Protein AF-A0A1V2ATX3-F1 (afdb_monomer)

Solvent-accessible surface area (backbone atoms only — not comparable to full-atom values): 11723 Å² total; per-residue (Å²): 110,76,64,53,72,55,50,46,32,54,46,21,18,61,50,49,57,78,92,53,66,92,56,56,54,71,40,80,81,19,49,38,62,10,44,17,52,45,44,55,67,71,30,68,62,45,42,43,60,69,45,51,50,42,48,52,42,36,51,45,30,30,78,76,66,70,40,64,100,48,67,40,28,60,49,29,92,80,60,43,76,62,40,80,83,32,70,67,23,51,53,44,35,52,53,48,53,53,50,53,50,62,66,46,51,59,60,53,52,50,50,16,52,54,51,23,46,49,36,25,78,76,71,69,43,69,69,42,71,69,47,22,50,51,50,41,53,52,52,50,50,53,50,48,54,43,65,76,68,68,39,73,68,55,55,50,52,54,50,54,48,52,53,52,50,50,51,52,48,51,50,46,48,42,72,77,45,67,31,69,58,52,54,51,48,50,54,54,9,48,53,49,30,64,74,41,41,64,62,66,75,65,64,74,90,50,67,67,60,36,60,74,71,78,99

Structure (mmCIF, N/CA/C/O backbone):
data_AF-A0A1V2ATX3-F1
#
_entry.id   AF-A0A1V2ATX3-F1
#
loop_
_atom_site.group_PDB
_atom_site.id
_atom_site.type_symbol
_atom_site.label_atom_id
_atom_site.label_alt_id
_atom_site.label_comp_id
_atom_site.label_asym_id
_atom_site.label_entity_id
_atom_site.label_seq_id
_atom_site.pdbx_PDB_ins_code
_atom_site.Cartn_x
_atom_site.Cartn_y
_atom_site.Cartn_z
_atom_site.occupancy
_atom_site.B_iso_or_equiv
_atom_site.auth_seq_id
_atom_site.auth_comp_id
_atom_site.auth_asym_id
_atom_site.auth_atom_id
_atom_site.pdbx_PDB_model_num
ATOM 1 N N . GLY A 1 1 ? -3.256 0.820 -4.886 1.00 51.19 1 GLY A N 1
ATOM 2 C CA . GLY A 1 1 ? -3.142 -0.612 -5.208 1.00 51.19 1 GLY A CA 1
ATOM 3 C C . GLY A 1 1 ? -2.561 -0.794 -6.592 1.00 51.19 1 GLY A C 1
ATOM 4 O O . GLY A 1 1 ? -1.357 -0.931 -6.705 1.00 51.19 1 GLY A O 1
ATOM 5 N N . VAL A 1 2 ? -3.393 -0.721 -7.636 1.00 65.94 2 VAL A N 1
ATOM 6 C CA . VAL A 1 2 ? -2.965 -0.994 -9.025 1.00 65.94 2 VAL A CA 1
ATOM 7 C C . VAL A 1 2 ? -1.910 -0.004 -9.538 1.00 65.94 2 VAL A C 1
ATOM 9 O O . VAL A 1 2 ? -1.001 -0.421 -10.241 1.00 65.94 2 VAL A O 1
ATOM 12 N N . PHE A 1 3 ? -1.984 1.276 -9.146 1.00 77.06 3 PHE A N 1
ATOM 13 C CA . PHE A 1 3 ? -0.983 2.285 -9.519 1.00 77.06 3 PHE A CA 1
ATOM 14 C C . PHE A 1 3 ? 0.442 1.874 -9.111 1.00 77.06 3 PHE A C 1
ATOM 16 O O . PHE A 1 3 ? 1.292 1.655 -9.967 1.00 77.06 3 PHE A O 1
ATOM 23 N N . TRP A 1 4 ? 0.681 1.687 -7.808 1.00 87.62 4 TRP A N 1
ATOM 24 C CA . TRP A 1 4 ? 2.007 1.341 -7.283 1.00 87.62 4 TRP A CA 1
ATOM 25 C C . TRP A 1 4 ? 2.473 -0.060 -7.676 1.00 87.62 4 TRP A C 1
ATOM 27 O O . TRP A 1 4 ? 3.667 -0.256 -7.859 1.00 87.62 4 TRP A O 1
ATOM 37 N N . ALA A 1 5 ? 1.550 -0.999 -7.914 1.00 86.56 5 ALA A N 1
ATOM 38 C CA . ALA A 1 5 ? 1.896 -2.342 -8.380 1.00 86.56 5 ALA A CA 1
ATOM 39 C C . ALA A 1 5 ? 2.688 -2.341 -9.702 1.00 86.56 5 ALA A C 1
ATOM 41 O O . ALA A 1 5 ? 3.509 -3.228 -9.912 1.00 86.56 5 ALA A O 1
ATOM 42 N N . ALA A 1 6 ? 2.457 -1.355 -10.577 1.00 87.56 6 ALA A N 1
ATOM 43 C CA . ALA A 1 6 ? 3.249 -1.157 -11.790 1.00 87.56 6 ALA A CA 1
ATOM 44 C C . ALA A 1 6 ? 4.300 -0.049 -11.625 1.00 87.56 6 ALA A C 1
ATOM 46 O O . ALA A 1 6 ? 5.439 -0.213 -12.054 1.00 87.56 6 ALA A O 1
ATOM 47 N N . ALA A 1 7 ? 3.929 1.076 -11.005 1.00 91.38 7 ALA A N 1
ATOM 48 C CA . ALA A 1 7 ? 4.779 2.260 -10.941 1.00 91.38 7 ALA A CA 1
ATOM 49 C C . ALA A 1 7 ? 6.034 2.050 -10.088 1.00 91.38 7 ALA A C 1
ATOM 51 O O . ALA A 1 7 ? 7.106 2.500 -10.476 1.00 91.38 7 ALA A O 1
ATOM 52 N N . GLU A 1 8 ? 5.925 1.364 -8.950 1.00 95.88 8 GLU A N 1
ATOM 53 C CA . GLU A 1 8 ? 7.044 1.232 -8.020 1.00 95.88 8 GLU A CA 1
ATOM 54 C C . GLU A 1 8 ? 8.170 0.324 -8.545 1.00 95.88 8 GLU A C 1
ATOM 56 O O . GLU A 1 8 ? 9.308 0.792 -8.583 1.00 95.88 8 GLU A O 1
ATOM 61 N N . PRO A 1 9 ? 7.914 -0.905 -9.044 1.00 96.06 9 PRO A N 1
ATOM 62 C CA . PRO A 1 9 ? 8.974 -1.702 -9.660 1.00 96.06 9 PRO A CA 1
ATOM 63 C C . PRO A 1 9 ? 9.618 -0.997 -10.856 1.00 96.06 9 PRO A C 1
ATOM 65 O O . PRO A 1 9 ? 10.825 -1.088 -11.049 1.00 96.06 9 PRO A O 1
ATOM 68 N N . MET A 1 10 ? 8.830 -0.269 -11.654 1.00 96.19 10 MET A N 1
ATOM 69 C CA . MET A 1 10 ? 9.356 0.510 -12.778 1.00 96.19 10 MET A CA 1
ATOM 70 C C . MET A 1 10 ? 10.237 1.668 -12.306 1.00 96.19 10 MET A C 1
ATOM 72 O O . MET A 1 10 ? 11.267 1.941 -12.920 1.00 96.19 10 MET A O 1
ATOM 76 N N . TYR A 1 11 ? 9.867 2.326 -11.207 1.00 96.62 11 TYR A N 1
ATOM 77 C CA . TYR A 1 11 ? 10.693 3.361 -10.601 1.00 96.62 11 TYR A CA 1
ATOM 78 C C . TYR A 1 11 ? 12.003 2.767 -10.086 1.00 96.62 11 TYR A C 1
ATOM 80 O O . TYR A 1 11 ? 13.068 3.237 -10.467 1.00 96.62 11 TYR A O 1
ATOM 88 N N . HIS A 1 12 ? 11.949 1.676 -9.321 1.00 97.38 12 HIS A N 1
ATOM 89 C CA . HIS A 1 12 ? 13.148 1.005 -8.806 1.00 97.38 12 HIS A CA 1
ATOM 90 C C . HIS A 1 12 ? 14.017 0.384 -9.909 1.00 97.38 12 HIS A C 1
ATOM 92 O O . HIS A 1 12 ? 15.217 0.218 -9.721 1.00 97.38 12 HIS A O 1
ATOM 98 N N . LEU A 1 13 ? 13.450 0.080 -11.079 1.00 97.31 13 LEU A N 1
ATOM 99 C CA . LEU A 1 13 ? 14.220 -0.316 -12.260 1.00 97.31 13 LEU A CA 1
ATOM 100 C C . LEU A 1 13 ? 15.016 0.869 -12.828 1.00 97.31 13 LEU A C 1
ATOM 102 O O . LEU A 1 13 ? 16.165 0.706 -13.232 1.00 97.31 13 LEU A O 1
ATOM 106 N N . MET A 1 14 ? 14.411 2.059 -12.867 1.00 97.06 14 MET A N 1
ATOM 107 C CA . MET A 1 14 ? 15.012 3.283 -13.418 1.00 97.06 14 MET A CA 1
ATOM 108 C C . MET A 1 14 ? 15.886 4.044 -12.416 1.00 97.06 14 MET A C 1
ATOM 110 O O . MET A 1 14 ? 16.742 4.833 -12.811 1.00 97.06 14 MET A O 1
ATOM 114 N N . THR A 1 15 ? 15.690 3.810 -11.125 1.00 95.38 15 THR A N 1
ATOM 115 C CA . THR A 1 15 ? 16.498 4.344 -10.032 1.00 95.38 15 THR A CA 1
ATOM 116 C C . THR A 1 15 ? 16.670 3.235 -9.003 1.00 95.38 15 THR A C 1
ATOM 118 O O . THR A 1 15 ? 15.810 3.029 -8.145 1.00 95.38 15 THR A O 1
ATOM 121 N N . VAL A 1 16 ? 17.763 2.486 -9.131 1.00 96.56 16 VAL A N 1
ATOM 122 C CA . VAL A 1 16 ? 18.008 1.298 -8.307 1.00 96.56 16 VAL A CA 1
ATOM 123 C C . VAL A 1 16 ? 18.000 1.667 -6.816 1.00 96.56 16 VAL A C 1
ATOM 125 O O . VAL A 1 16 ? 18.610 2.678 -6.451 1.00 96.56 16 VAL A O 1
ATOM 128 N N . PRO A 1 17 ? 17.331 0.878 -5.948 1.00 96.44 17 PRO A N 1
ATOM 129 C CA . PRO A 1 17 ? 17.357 1.085 -4.506 1.00 96.44 17 PRO A CA 1
ATOM 130 C C . PRO A 1 17 ? 18.799 1.217 -3.983 1.00 96.44 17 PRO A C 1
ATOM 132 O O . PRO A 1 17 ? 19.624 0.356 -4.293 1.00 96.44 17 PRO A O 1
ATOM 135 N N . PRO A 1 18 ? 19.117 2.234 -3.160 1.00 95.62 18 PRO A N 1
ATOM 136 C CA . PRO A 1 18 ? 20.487 2.535 -2.731 1.00 95.62 18 PRO A CA 1
ATOM 137 C C . PRO A 1 18 ? 21.228 1.417 -1.984 1.00 95.62 18 PRO A C 1
ATOM 139 O O . PRO A 1 18 ? 22.446 1.464 -1.867 1.00 95.62 18 PRO A O 1
ATOM 142 N N . ILE A 1 19 ? 20.516 0.419 -1.454 1.00 94.88 19 ILE A N 1
ATOM 143 C CA . ILE A 1 19 ? 21.127 -0.775 -0.848 1.00 94.88 19 ILE A CA 1
ATOM 144 C C . ILE A 1 19 ? 21.800 -1.693 -1.884 1.00 94.88 19 ILE A C 1
ATOM 146 O O . ILE A 1 19 ? 22.666 -2.489 -1.534 1.00 94.88 19 ILE A O 1
ATOM 150 N N . HIS A 1 20 ? 21.422 -1.576 -3.155 1.00 94.81 20 HIS A N 1
ATOM 151 C CA . HIS A 1 20 ? 21.996 -2.319 -4.274 1.00 94.81 20 HIS A CA 1
ATOM 152 C C . HIS A 1 20 ? 22.793 -1.374 -5.180 1.00 94.81 20 HIS A C 1
ATOM 154 O O . HIS A 1 20 ? 22.605 -1.337 -6.400 1.00 94.81 20 HIS A O 1
ATOM 160 N N . ASP A 1 21 ? 23.658 -0.571 -4.558 1.00 86.69 21 ASP A N 1
ATOM 161 C CA . ASP A 1 21 ? 24.562 0.319 -5.270 1.00 86.69 21 ASP A CA 1
ATOM 162 C C . ASP A 1 21 ? 25.487 -0.459 -6.227 1.00 86.69 21 ASP A C 1
ATOM 164 O O . ASP A 1 21 ? 25.775 -1.645 -6.071 1.00 86.69 21 ASP A O 1
ATO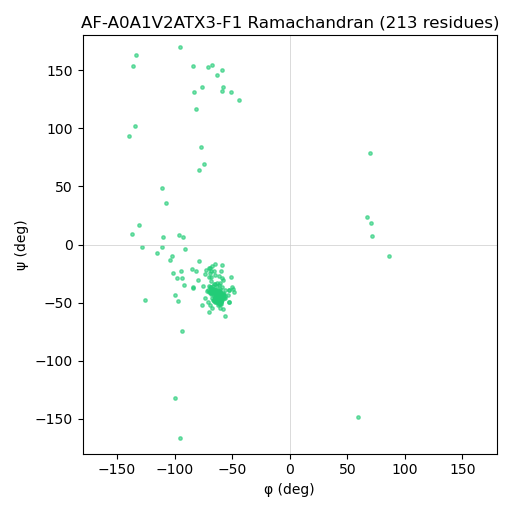M 168 N N . GLY A 1 22 ? 25.886 0.192 -7.320 1.00 89.00 22 GLY A N 1
ATOM 169 C CA . GLY A 1 22 ? 26.703 -0.432 -8.368 1.00 89.00 22 GLY A CA 1
ATOM 170 C C . GLY A 1 22 ? 25.927 -1.195 -9.450 1.00 89.00 22 GLY A C 1
ATOM 171 O O . GLY A 1 22 ? 26.514 -1.514 -10.485 1.00 89.00 22 GLY A O 1
ATOM 172 N N . ILE A 1 23 ? 24.618 -1.421 -9.292 1.00 95.62 23 ILE A N 1
ATOM 173 C CA . ILE A 1 23 ? 23.762 -1.894 -10.390 1.00 95.62 23 ILE A CA 1
ATOM 174 C C . ILE A 1 23 ? 23.323 -0.700 -11.245 1.00 95.62 23 ILE A C 1
ATOM 176 O O . ILE A 1 23 ? 22.868 0.326 -10.741 1.00 95.62 23 ILE A O 1
ATOM 180 N N . SER A 1 24 ? 23.464 -0.829 -12.565 1.00 95.50 24 SER A N 1
ATOM 181 C CA . SER A 1 24 ? 23.069 0.220 -13.509 1.00 95.50 24 SER A CA 1
ATOM 182 C C . SER A 1 24 ? 21.550 0.267 -13.690 1.00 95.50 24 SER A C 1
ATOM 184 O O . SER A 1 24 ? 20.900 -0.758 -13.870 1.00 95.50 24 SER A O 1
ATOM 186 N N . ALA A 1 25 ? 20.980 1.470 -13.680 1.00 96.31 25 ALA A N 1
ATOM 187 C CA . ALA A 1 25 ? 19.555 1.674 -13.914 1.00 96.31 25 ALA A CA 1
ATOM 188 C C . ALA A 1 25 ? 19.119 1.244 -15.326 1.00 96.31 25 ALA A C 1
ATOM 190 O O . ALA A 1 25 ? 19.854 1.412 -16.300 1.00 96.31 25 ALA A O 1
ATOM 191 N N . GLY A 1 26 ? 17.896 0.726 -15.437 1.00 95.25 26 GLY A N 1
ATOM 192 C CA . GLY A 1 26 ? 17.276 0.327 -16.703 1.00 95.25 26 GLY A CA 1
ATOM 193 C C . GLY A 1 26 ? 17.876 -0.930 -17.340 1.00 95.25 26 GLY A C 1
ATOM 194 O O . GLY A 1 26 ? 17.515 -1.262 -18.471 1.00 95.25 26 GLY A O 1
ATOM 195 N N . THR A 1 27 ? 18.785 -1.629 -16.654 1.00 96.56 27 THR A N 1
ATOM 196 C CA . THR A 1 27 ? 19.399 -2.861 -17.162 1.00 96.56 27 THR A CA 1
ATOM 197 C C . THR A 1 27 ? 18.677 -4.110 -16.658 1.00 96.56 27 THR A C 1
ATOM 199 O O . THR A 1 27 ? 17.806 -4.055 -15.789 1.00 96.56 27 THR A O 1
ATOM 202 N N . LYS A 1 28 ? 19.029 -5.275 -17.216 1.00 94.62 28 LYS A N 1
ATOM 203 C CA . LYS A 1 28 ? 18.430 -6.557 -16.809 1.00 94.62 28 LYS A CA 1
ATOM 204 C C . LYS A 1 28 ? 18.768 -6.907 -15.361 1.00 94.62 28 LYS A C 1
ATOM 206 O O . LYS A 1 28 ? 17.937 -7.472 -14.660 1.00 94.62 28 LYS A O 1
ATOM 211 N N . GLU A 1 29 ? 19.960 -6.533 -14.912 1.00 95.94 29 GLU A N 1
ATOM 212 C CA . GLU A 1 29 ? 20.451 -6.760 -13.553 1.00 95.94 29 GLU A CA 1
ATOM 213 C C . GLU A 1 29 ? 19.629 -5.985 -12.510 1.00 95.94 29 GLU A C 1
ATOM 215 O O . GLU A 1 29 ? 19.516 -6.431 -11.372 1.00 95.94 29 GLU A O 1
ATOM 220 N N . ALA A 1 30 ? 18.998 -4.870 -12.899 1.00 97.50 30 ALA A N 1
ATOM 221 C CA . ALA A 1 30 ? 18.148 -4.066 -12.022 1.00 97.50 30 ALA A CA 1
ATOM 222 C C . ALA A 1 30 ? 16.734 -4.645 -11.813 1.00 97.50 30 ALA A C 1
ATOM 224 O O . ALA A 1 30 ? 16.045 -4.235 -10.881 1.00 97.50 30 ALA A O 1
ATOM 225 N N . VAL A 1 31 ? 16.290 -5.616 -12.623 1.00 97.50 31 VAL A N 1
ATOM 226 C CA . VAL A 1 31 ? 14.929 -6.185 -12.528 1.00 97.50 31 VAL A CA 1
ATOM 227 C C . VAL A 1 31 ? 14.692 -6.863 -11.177 1.00 97.50 31 VAL A C 1
ATOM 229 O O . VAL A 1 31 ? 13.688 -6.594 -10.516 1.00 97.50 31 VAL A O 1
ATOM 232 N N . MET A 1 32 ? 15.627 -7.719 -10.756 1.00 96.75 32 MET A N 1
ATOM 233 C CA . MET A 1 32 ? 15.521 -8.463 -9.499 1.00 96.75 32 MET A CA 1
ATOM 234 C C . MET A 1 32 ? 15.447 -7.564 -8.255 1.00 96.75 32 MET A C 1
ATOM 236 O O . MET A 1 32 ? 14.475 -7.690 -7.505 1.00 96.75 32 MET A O 1
ATOM 240 N N . PRO A 1 33 ? 16.400 -6.641 -8.019 1.00 97.12 33 PRO A N 1
ATOM 241 C CA . PRO A 1 33 ? 16.340 -5.749 -6.863 1.00 97.12 33 PRO A CA 1
ATOM 242 C C . PRO A 1 33 ? 15.123 -4.814 -6.906 1.00 97.12 33 PRO A C 1
ATOM 244 O O . PRO A 1 33 ? 14.538 -4.533 -5.861 1.00 97.12 33 PRO A O 1
ATOM 247 N N . ALA A 1 34 ? 14.678 -4.383 -8.091 1.00 97.94 34 ALA A N 1
ATOM 248 C CA . ALA A 1 34 ? 13.505 -3.521 -8.223 1.00 97.94 34 ALA A CA 1
ATOM 249 C C . ALA A 1 34 ? 12.200 -4.204 -7.779 1.00 97.94 34 ALA A 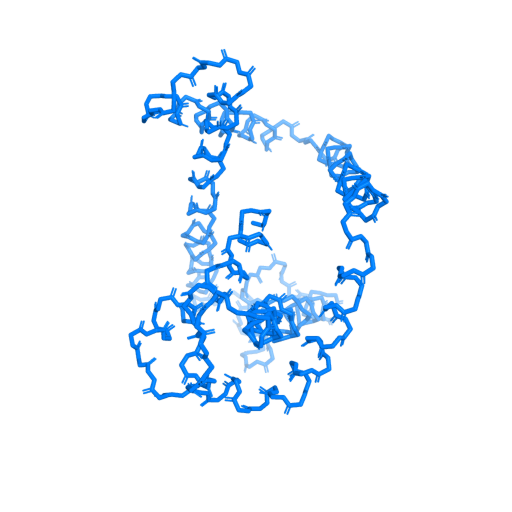C 1
ATOM 251 O O . ALA A 1 34 ? 11.405 -3.644 -7.011 1.00 97.94 34 ALA A O 1
ATOM 252 N N . LEU A 1 35 ? 11.989 -5.443 -8.230 1.00 97.88 35 LEU A N 1
ATOM 253 C CA . LEU A 1 35 ? 10.845 -6.253 -7.817 1.00 97.88 35 LEU A CA 1
ATOM 254 C C . LEU A 1 35 ? 10.948 -6.651 -6.342 1.00 97.88 35 LEU A C 1
ATOM 256 O O . LEU A 1 35 ? 9.962 -6.535 -5.615 1.00 97.88 35 LEU A O 1
ATOM 260 N N . ALA A 1 36 ? 12.135 -7.046 -5.879 1.00 97.50 36 ALA A N 1
ATOM 261 C CA . ALA A 1 36 ? 12.360 -7.403 -4.483 1.00 97.50 36 ALA A CA 1
ATOM 262 C C . ALA A 1 36 ? 12.068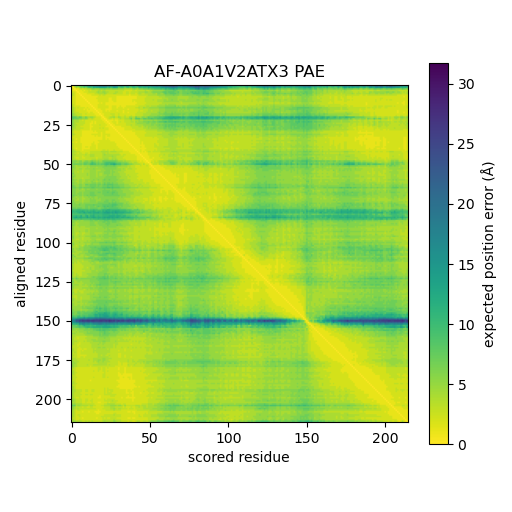 -6.240 -3.525 1.00 97.50 36 ALA A C 1
ATOM 264 O O . ALA A 1 36 ? 11.449 -6.455 -2.482 1.00 97.50 36 ALA A O 1
ATOM 265 N N . GLN A 1 37 ? 12.436 -5.005 -3.886 1.00 97.38 37 GLN A N 1
ATOM 266 C CA . GLN A 1 37 ? 12.108 -3.821 -3.086 1.00 97.38 37 GLN A CA 1
ATOM 267 C C . GLN A 1 37 ? 10.597 -3.618 -2.966 1.00 97.38 37 GLN A C 1
ATOM 269 O O . GLN A 1 37 ? 10.083 -3.369 -1.876 1.00 97.38 37 GLN A O 1
ATOM 274 N N . SER A 1 38 ? 9.872 -3.831 -4.062 1.00 97.00 38 SER A N 1
ATOM 275 C CA . SER A 1 38 ? 8.409 -3.770 -4.056 1.00 97.00 38 SER A CA 1
ATOM 276 C C . SER A 1 38 ? 7.806 -4.889 -3.191 1.00 97.00 38 SER A C 1
ATOM 278 O O . SER A 1 38 ? 6.845 -4.670 -2.454 1.00 97.00 38 SER A O 1
ATOM 280 N N . TYR A 1 39 ? 8.382 -6.097 -3.208 1.00 96.69 39 TYR A N 1
ATOM 281 C CA . TYR A 1 39 ? 7.952 -7.191 -2.326 1.00 96.69 39 TYR A CA 1
ATOM 282 C C . TYR A 1 39 ? 8.231 -6.892 -0.855 1.00 96.69 39 TYR A C 1
ATOM 284 O O . TYR A 1 39 ? 7.439 -7.272 0.004 1.00 96.69 39 TYR A O 1
ATOM 292 N N . MET A 1 40 ? 9.315 -6.181 -0.551 1.00 95.81 40 MET A N 1
ATOM 293 C CA . MET A 1 40 ? 9.605 -5.729 0.804 1.00 95.81 40 MET A CA 1
ATOM 294 C C . MET A 1 40 ? 8.524 -4.761 1.302 1.00 95.81 40 MET A C 1
ATOM 296 O O . MET A 1 40 ? 7.962 -4.996 2.377 1.00 95.81 40 MET A O 1
ATOM 300 N N . HIS A 1 41 ? 8.170 -3.745 0.510 1.00 95.38 41 HIS A N 1
ATOM 301 C CA . HIS A 1 41 ? 7.187 -2.734 0.912 1.00 95.38 41 HIS A CA 1
ATOM 302 C C . HIS A 1 41 ? 5.748 -3.268 0.991 1.00 95.38 41 HIS A C 1
ATOM 304 O O . HIS A 1 41 ? 4.996 -2.868 1.879 1.00 95.38 41 HIS A O 1
ATOM 310 N N . TRP A 1 42 ? 5.357 -4.191 0.105 1.00 94.19 42 TRP A N 1
ATOM 311 C CA . TRP A 1 42 ? 3.964 -4.660 -0.007 1.00 94.19 42 TRP A CA 1
ATOM 312 C C . TRP A 1 42 ? 3.736 -6.109 0.450 1.00 94.19 42 TRP A C 1
ATOM 314 O O . TRP A 1 42 ? 2.603 -6.599 0.423 1.00 94.19 42 TRP A O 1
ATOM 324 N N . GLY A 1 43 ? 4.797 -6.810 0.847 1.00 93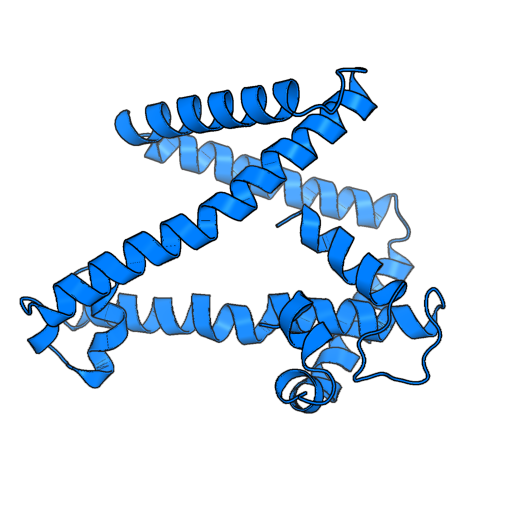.19 43 GLY A N 1
ATOM 325 C CA . GLY A 1 43 ? 4.777 -8.224 1.206 1.00 93.19 43 GLY A CA 1
ATOM 326 C C . GLY A 1 43 ? 4.738 -8.468 2.711 1.00 93.19 43 GLY A C 1
ATOM 327 O O . GLY A 1 43 ? 3.912 -7.918 3.442 1.00 93.19 43 GLY A O 1
ATOM 328 N N . PHE A 1 44 ? 5.606 -9.364 3.182 1.00 94.00 44 PHE A N 1
ATOM 329 C CA . PHE A 1 44 ? 5.454 -10.019 4.481 1.00 94.00 44 PHE A CA 1
ATOM 330 C C . PHE A 1 44 ? 5.348 -9.050 5.668 1.00 94.00 44 PHE A C 1
ATOM 332 O O . PHE A 1 44 ? 4.470 -9.224 6.513 1.00 94.00 44 PHE A O 1
ATOM 339 N N . LEU A 1 45 ? 6.205 -8.026 5.742 1.00 92.62 45 LEU A N 1
ATOM 340 C CA . LEU A 1 45 ? 6.232 -7.099 6.881 1.00 92.62 45 LEU A CA 1
ATOM 341 C C . LEU A 1 45 ? 4.970 -6.234 6.955 1.00 92.62 45 LEU A C 1
ATOM 343 O O . LEU A 1 45 ? 4.360 -6.144 8.024 1.00 92.62 45 LEU A O 1
ATOM 347 N N . ALA A 1 46 ? 4.541 -5.669 5.823 1.00 91.56 46 ALA A N 1
ATOM 348 C CA . ALA A 1 46 ? 3.327 -4.861 5.746 1.00 91.56 46 ALA A CA 1
ATOM 349 C C . ALA A 1 46 ? 2.097 -5.664 6.196 1.00 91.56 46 ALA A C 1
ATOM 351 O O . ALA A 1 46 ? 1.342 -5.220 7.065 1.00 91.56 46 ALA A O 1
ATOM 352 N N . TRP A 1 47 ? 1.938 -6.889 5.683 1.00 94.00 47 TRP A N 1
ATOM 353 C CA . TRP A 1 47 ? 0.819 -7.759 6.052 1.00 94.00 47 TRP A CA 1
ATOM 354 C C . TRP A 1 47 ? 0.903 -8.277 7.485 1.00 94.00 47 TRP A C 1
ATOM 356 O O . TRP A 1 47 ? -0.128 -8.375 8.149 1.00 94.00 47 TRP A O 1
ATOM 366 N N . THR A 1 48 ? 2.100 -8.576 7.989 1.00 93.38 48 THR A N 1
ATOM 367 C CA . THR A 1 48 ? 2.277 -9.069 9.361 1.00 93.38 48 THR A CA 1
ATOM 368 C C . THR A 1 48 ? 1.854 -8.015 10.379 1.00 93.38 48 THR A C 1
ATOM 370 O O . THR A 1 48 ? 1.072 -8.323 11.281 1.00 93.38 48 THR A O 1
ATOM 373 N N . ILE A 1 49 ? 2.315 -6.772 10.215 1.00 85.88 49 ILE A N 1
ATOM 374 C CA . ILE A 1 49 ? 2.060 -5.686 11.171 1.00 85.88 49 ILE A CA 1
ATOM 375 C C . ILE A 1 49 ? 0.624 -5.158 11.031 1.00 85.88 49 ILE A C 1
ATOM 377 O O . ILE A 1 49 ? -0.120 -5.095 12.015 1.00 85.88 49 ILE A O 1
ATOM 381 N N . LEU A 1 50 ? 0.211 -4.795 9.812 1.00 81.75 50 LEU A N 1
ATOM 382 C CA . LEU A 1 50 ? -1.058 -4.094 9.587 1.00 81.75 50 LEU A CA 1
ATOM 383 C C . LEU A 1 50 ? -2.253 -5.045 9.486 1.00 81.75 50 LEU A C 1
ATOM 385 O O . LEU A 1 50 ? -3.339 -4.718 9.958 1.00 81.75 50 LEU A O 1
ATOM 389 N N . GLY A 1 51 ? -2.060 -6.219 8.884 1.00 86.19 51 GLY A N 1
ATOM 390 C CA . GLY A 1 51 ? -3.125 -7.191 8.651 1.00 86.19 51 GLY A CA 1
ATOM 391 C C . GLY A 1 51 ? -3.225 -8.219 9.772 1.00 86.19 51 GLY A C 1
ATOM 392 O O . GLY A 1 51 ? -4.140 -8.183 10.594 1.00 86.19 51 GLY A O 1
ATOM 393 N N . THR A 1 52 ? -2.277 -9.152 9.799 1.00 93.25 52 THR A N 1
ATOM 394 C CA . THR A 1 52 ? -2.377 -10.405 10.554 1.00 93.25 52 THR A CA 1
ATOM 395 C C . THR A 1 52 ? -2.368 -10.191 12.063 1.00 93.25 52 THR A C 1
ATOM 397 O O . THR A 1 52 ? -3.299 -10.628 12.739 1.00 93.25 52 THR A O 1
ATOM 400 N N . ILE A 1 53 ? -1.355 -9.510 12.613 1.00 92.31 53 ILE A N 1
ATOM 401 C CA . ILE A 1 53 ? -1.252 -9.312 14.069 1.00 92.31 53 ILE A CA 1
ATOM 402 C C . ILE A 1 53 ? -2.441 -8.493 14.575 1.00 92.31 53 ILE A C 1
ATOM 404 O O . ILE A 1 53 ? -3.087 -8.875 15.551 1.00 92.31 53 ILE A O 1
ATOM 408 N N . SER A 1 54 ? -2.769 -7.405 13.876 1.00 91.69 54 SER A N 1
ATOM 409 C CA . SER A 1 54 ? -3.893 -6.539 14.233 1.00 91.69 54 SER A CA 1
ATOM 410 C C . SER A 1 54 ? -5.223 -7.299 14.231 1.00 91.69 54 SER A C 1
ATOM 412 O O . SER A 1 54 ? -5.988 -7.200 15.194 1.00 91.69 54 SER A O 1
ATOM 414 N N . ALA A 1 55 ? -5.477 -8.127 13.213 1.00 93.75 55 ALA A N 1
ATOM 415 C CA . ALA A 1 55 ? -6.667 -8.971 13.154 1.00 93.75 55 ALA A CA 1
ATOM 416 C C . ALA A 1 55 ? -6.704 -9.993 14.299 1.00 93.75 55 ALA A C 1
ATOM 418 O O . ALA A 1 55 ? -7.716 -10.094 14.989 1.00 93.75 55 ALA A O 1
ATOM 419 N N . VAL A 1 56 ? -5.607 -10.712 14.560 1.00 94.56 56 VAL A N 1
ATOM 420 C CA . VAL A 1 56 ? -5.548 -11.714 15.639 1.00 94.56 56 VAL A CA 1
ATOM 421 C C . VAL A 1 56 ? -5.831 -11.076 16.999 1.00 94.56 56 VAL A C 1
ATOM 423 O O . VAL A 1 56 ? -6.675 -11.578 17.746 1.00 94.56 56 VAL A O 1
ATOM 426 N N . VAL A 1 57 ? -5.187 -9.948 17.312 1.00 94.06 57 VAL A N 1
ATOM 427 C CA . VAL A 1 57 ? -5.396 -9.242 18.586 1.00 94.06 57 VAL A CA 1
ATOM 428 C C . VAL A 1 57 ? -6.830 -8.727 18.697 1.00 94.06 57 VAL A C 1
ATOM 430 O O . VAL A 1 57 ? -7.459 -8.894 19.744 1.00 94.06 57 VAL A O 1
ATOM 433 N N . MET A 1 58 ? -7.375 -8.145 17.626 1.00 95.12 58 MET A N 1
ATOM 434 C CA . MET A 1 58 ? -8.743 -7.628 17.613 1.00 95.12 58 MET A CA 1
ATOM 435 C C . MET A 1 58 ? -9.776 -8.742 17.810 1.00 95.12 58 MET A C 1
ATOM 437 O O . MET A 1 58 ? -10.674 -8.604 18.642 1.00 95.12 58 MET A O 1
ATOM 441 N N . MET A 1 59 ? -9.629 -9.858 17.095 1.00 95.88 59 MET A N 1
ATOM 442 C CA . MET A 1 59 ? -10.539 -11.001 17.180 1.00 95.88 59 MET A CA 1
ATOM 443 C C . MET A 1 59 ? -10.441 -11.688 18.541 1.00 95.88 59 MET A C 1
ATOM 445 O O . MET A 1 59 ? -11.466 -11.998 19.150 1.00 95.88 59 MET A O 1
ATOM 449 N N . TYR A 1 60 ? -9.230 -11.866 19.073 1.00 95.25 60 TYR A N 1
ATOM 450 C CA . TYR A 1 60 ? -9.050 -12.381 20.427 1.00 95.25 60 TYR A CA 1
ATOM 451 C C . TYR A 1 60 ? -9.700 -11.457 21.464 1.00 95.25 60 TYR A C 1
ATOM 453 O O . TYR A 1 60 ? -10.515 -11.907 22.271 1.00 95.25 60 TYR A O 1
ATOM 461 N N . GLY A 1 61 ? -9.398 -10.157 21.411 1.00 95.38 61 GLY A N 1
ATOM 462 C CA . GLY A 1 61 ? -9.956 -9.167 22.329 1.00 95.38 61 GLY A CA 1
ATOM 463 C C . GLY A 1 61 ? -11.483 -9.125 22.276 1.00 95.38 61 GLY A C 1
ATOM 464 O O . GLY A 1 61 ? -12.140 -9.104 23.317 1.00 95.38 61 GLY A O 1
ATOM 465 N N . HIS A 1 62 ? -12.066 -9.175 21.081 1.00 95.81 62 HIS A N 1
ATOM 466 C CA . HIS A 1 62 ? -13.513 -9.149 20.931 1.00 95.81 62 HIS A CA 1
ATOM 467 C C . HIS A 1 62 ? -14.179 -10.442 21.413 1.00 95.81 62 HIS A C 1
ATOM 469 O O . HIS A 1 62 ? -14.994 -10.403 22.335 1.00 95.81 62 HIS A O 1
ATOM 475 N N . TYR A 1 63 ? -13.801 -11.588 20.843 1.00 96.50 63 TYR A N 1
ATOM 476 C CA . TYR A 1 63 ? -14.517 -12.847 21.065 1.00 96.50 63 TYR A CA 1
ATOM 477 C C . TYR A 1 63 ? -14.174 -13.532 22.390 1.00 96.50 63 TYR A C 1
ATOM 479 O O . TYR A 1 63 ? -15.032 -14.197 22.960 1.00 96.50 63 TYR A O 1
ATOM 487 N N . HIS A 1 64 ? -12.952 -13.369 22.908 1.00 95.31 64 HIS A N 1
ATOM 488 C CA . HIS A 1 64 ? -12.527 -14.050 24.139 1.00 95.31 64 HIS A CA 1
ATOM 489 C C . HIS A 1 64 ? -12.552 -13.142 25.367 1.00 95.31 64 HIS A C 1
ATOM 491 O O . HIS A 1 64 ? -12.641 -13.638 26.489 1.00 95.31 64 HIS A O 1
ATOM 497 N N . LYS A 1 65 ? -12.443 -11.821 25.179 1.00 94.94 65 LYS A N 1
ATOM 498 C CA . LYS A 1 65 ? -12.367 -10.848 26.285 1.00 94.94 65 LYS A CA 1
ATOM 499 C C . LYS A 1 65 ? -13.555 -9.888 26.335 1.00 94.94 65 LYS A C 1
ATOM 501 O O . LYS A 1 65 ? -13.711 -9.146 27.304 1.00 94.94 65 LYS A O 1
ATOM 506 N N . GLY A 1 66 ? -14.433 -9.916 25.332 1.00 94.31 66 GLY A N 1
ATOM 507 C CA . GLY A 1 66 ? -15.609 -9.047 25.274 1.00 94.31 66 GLY A CA 1
ATOM 508 C C . GLY A 1 66 ? -15.251 -7.569 25.099 1.00 94.31 66 GLY A C 1
ATOM 509 O O . GLY A 1 66 ? -16.023 -6.693 25.495 1.00 94.31 66 GLY A O 1
ATOM 510 N N . MET A 1 67 ? -14.068 -7.275 24.554 1.00 96.06 67 MET A N 1
ATOM 511 C CA . MET A 1 67 ? -13.684 -5.918 24.175 1.00 96.06 67 MET A CA 1
ATOM 512 C C . MET A 1 67 ? -14.490 -5.462 22.945 1.00 96.06 67 MET A C 1
ATOM 514 O O . MET A 1 67 ? -14.923 -6.285 22.135 1.00 96.06 67 MET A O 1
ATOM 518 N N . PRO A 1 68 ? -14.724 -4.153 22.767 1.00 94.44 68 PRO A N 1
ATOM 519 C CA . PRO A 1 68 ? -15.439 -3.655 21.593 1.00 94.44 68 PRO A CA 1
ATOM 520 C C . PRO A 1 68 ? -14.625 -3.860 20.301 1.00 94.44 68 PRO A C 1
ATOM 522 O O . PRO A 1 68 ? -13.397 -3.856 20.337 1.00 94.44 68 PRO A O 1
ATOM 525 N N . LEU A 1 69 ? -15.283 -3.951 19.141 1.00 94.31 69 LEU A N 1
ATOM 526 C CA . LEU A 1 69 ? -14.616 -3.873 17.829 1.00 94.31 69 LEU A CA 1
ATOM 527 C C . LEU A 1 69 ? -14.212 -2.422 17.527 1.00 94.31 69 LEU A C 1
ATOM 529 O O . LEU A 1 69 ? -14.822 -1.736 16.711 1.00 94.31 69 LEU A O 1
ATOM 533 N N . LYS A 1 70 ? -13.226 -1.922 18.274 1.00 94.62 70 LYS A N 1
ATOM 534 C CA . LYS A 1 70 ? -12.699 -0.558 18.186 1.00 94.62 70 LYS A CA 1
ATOM 535 C C . LYS A 1 70 ? -11.169 -0.573 18.237 1.00 94.62 70 LYS A C 1
ATOM 537 O O . LYS A 1 70 ? -10.616 -1.476 18.869 1.00 94.62 70 LYS A O 1
ATOM 542 N N . PRO A 1 71 ? -10.485 0.428 17.652 1.00 94.69 71 PRO A N 1
ATOM 543 C CA . PRO A 1 71 ? -9.022 0.506 17.638 1.00 94.69 71 PRO A CA 1
ATOM 544 C C . PRO A 1 71 ? -8.365 0.330 19.010 1.00 94.69 71 PRO A C 1
ATOM 546 O O . PRO A 1 71 ? -7.353 -0.363 19.110 1.00 94.69 71 PRO A O 1
ATOM 549 N N . ARG A 1 72 ? -8.972 0.839 20.093 1.00 95.56 72 ARG A N 1
ATOM 550 C CA . ARG A 1 72 ? -8.488 0.621 21.471 1.00 95.56 72 ARG A CA 1
ATOM 551 C C . ARG A 1 72 ? -8.231 -0.848 21.831 1.00 95.56 72 ARG A C 1
ATOM 553 O O . ARG A 1 72 ? -7.388 -1.126 22.677 1.00 95.56 72 ARG A O 1
ATOM 560 N N . THR A 1 73 ? -8.937 -1.792 21.211 1.00 95.56 73 THR A N 1
ATOM 561 C CA . THR A 1 73 ? -8.800 -3.231 21.480 1.00 95.56 73 THR A CA 1
ATOM 562 C C . THR A 1 73 ? -7.466 -3.789 20.999 1.00 95.56 73 THR A C 1
ATOM 564 O O . THR A 1 73 ? -6.967 -4.739 21.593 1.00 95.56 73 THR A O 1
ATOM 567 N N . LEU A 1 74 ? -6.823 -3.159 20.013 1.00 94.06 74 LEU A N 1
ATOM 568 C CA . LEU A 1 74 ? -5.471 -3.532 19.581 1.00 94.06 74 LEU A CA 1
ATOM 569 C C . LEU A 1 74 ? -4.435 -3.374 20.703 1.00 94.06 74 LEU A C 1
ATOM 571 O O . LEU A 1 74 ? -3.446 -4.096 20.745 1.00 94.06 74 LEU A O 1
ATOM 575 N N . LEU A 1 75 ? -4.688 -2.472 21.653 1.00 94.62 75 LEU A N 1
ATOM 576 C CA . LEU A 1 75 ? -3.819 -2.229 22.804 1.00 94.62 75 LEU A CA 1
ATOM 577 C C . LEU A 1 75 ? -4.259 -2.997 24.062 1.00 94.62 75 LEU A C 1
ATOM 579 O O . LEU A 1 75 ? -3.690 -2.813 25.143 1.00 94.62 75 LEU A O 1
ATOM 583 N N . TYR A 1 76 ? -5.235 -3.899 23.925 1.00 93.75 76 TYR A N 1
ATOM 584 C CA . TYR A 1 76 ? -5.673 -4.784 25.001 1.00 93.75 76 TYR A CA 1
ATOM 585 C C . TYR A 1 76 ? -4.532 -5.594 25.645 1.00 93.75 76 TYR A C 1
ATOM 587 O O . TYR A 1 76 ? -4.499 -5.638 26.874 1.00 93.75 76 TYR A O 1
ATOM 595 N N . PRO A 1 77 ? -3.569 -6.185 24.903 1.00 92.62 77 PRO A N 1
ATOM 596 C CA . PRO A 1 77 ? -2.500 -6.978 25.520 1.00 92.62 77 PRO A CA 1
ATOM 597 C C . PRO A 1 77 ? -1.624 -6.199 26.514 1.00 92.62 77 PRO A C 1
ATOM 599 O O . PRO A 1 77 ? -1.011 -6.805 27.385 1.00 92.62 77 PRO A O 1
ATOM 602 N N . ILE A 1 78 ? -1.574 -4.867 26.398 1.00 93.94 78 ILE A N 1
ATOM 603 C CA . ILE A 1 78 ? -0.726 -3.996 27.225 1.00 93.94 78 ILE A CA 1
ATOM 604 C C . ILE A 1 78 ? -1.519 -3.407 28.397 1.00 93.94 78 ILE A C 1
ATOM 606 O O . ILE A 1 78 ? -1.074 -3.436 29.541 1.00 93.94 78 ILE A O 1
ATOM 610 N N . PHE A 1 79 ? -2.706 -2.860 28.125 1.00 94.00 79 PHE A N 1
ATOM 611 C CA . PHE A 1 79 ? -3.481 -2.108 29.122 1.00 94.00 79 PHE A CA 1
ATOM 612 C C . PHE A 1 79 ? -4.648 -2.903 29.727 1.00 94.00 79 PHE A C 1
ATOM 614 O O . PHE A 1 79 ? -5.274 -2.453 30.696 1.00 94.00 79 PHE A O 1
ATOM 621 N N . GLY A 1 80 ? -4.954 -4.072 29.163 1.00 91.25 80 GLY A N 1
ATOM 622 C CA . GLY A 1 80 ? -6.048 -4.941 29.573 1.00 91.25 80 GLY A CA 1
ATOM 623 C C . GLY A 1 80 ? -7.419 -4.269 29.492 1.00 91.25 80 GLY A C 1
ATOM 624 O O . GLY A 1 80 ? -7.678 -3.371 28.686 1.00 91.25 80 GLY A O 1
ATOM 625 N N . GLU A 1 81 ? -8.311 -4.683 30.392 1.00 91.25 81 GLU A N 1
ATOM 626 C CA . GLU A 1 81 ? -9.710 -4.234 30.440 1.00 91.25 81 GLU A CA 1
ATOM 627 C C . GLU A 1 81 ? -9.881 -2.740 30.749 1.00 91.25 81 GLU A C 1
ATOM 629 O O . GLU A 1 81 ? -10.943 -2.165 30.494 1.00 91.25 81 GLU A O 1
ATOM 634 N N . LYS A 1 82 ? -8.835 -2.075 31.264 1.00 90.62 82 LYS A N 1
ATOM 635 C CA . LYS A 1 82 ? -8.880 -0.651 31.631 1.00 90.62 82 LYS A CA 1
ATOM 636 C C . LYS A 1 82 ? -9.247 0.237 30.439 1.00 90.62 82 LYS A C 1
ATOM 638 O O . LYS A 1 82 ? -9.866 1.279 30.630 1.00 90.62 82 LYS A O 1
ATOM 643 N N . LEU A 1 83 ? -8.926 -0.174 29.209 1.00 92.38 83 LEU A N 1
ATOM 644 C CA . LEU A 1 83 ? -9.241 0.595 27.998 1.00 92.38 83 LEU A CA 1
ATOM 645 C C . LEU A 1 83 ? -10.731 0.647 27.659 1.00 92.38 83 LEU A C 1
ATOM 647 O O . LEU A 1 83 ? -11.164 1.553 26.942 1.00 92.38 83 LEU A O 1
ATOM 651 N N . ARG A 1 84 ? -11.535 -0.285 28.177 1.00 89.62 84 ARG A N 1
ATOM 652 C CA . ARG A 1 84 ? -12.938 -0.446 27.776 1.00 89.62 84 ARG A CA 1
ATOM 653 C C . ARG A 1 84 ? -13.757 0.836 27.952 1.00 89.62 84 ARG A C 1
ATOM 655 O O . ARG A 1 84 ? -14.569 1.158 27.091 1.00 89.62 84 ARG A O 1
ATOM 662 N N . LYS A 1 85 ? -13.523 1.575 29.040 1.00 88.94 85 LYS A N 1
ATOM 663 C CA . LYS A 1 85 ? -14.235 2.823 29.374 1.00 88.94 85 LYS A CA 1
ATOM 664 C C . LYS A 1 85 ? -13.299 3.985 29.740 1.00 88.94 85 LYS A C 1
ATOM 666 O O . LYS A 1 85 ? -13.750 4.955 30.336 1.00 88.94 85 LYS A O 1
ATOM 671 N N . SER A 1 86 ? -12.006 3.902 29.418 1.00 93.81 86 SER A N 1
ATOM 672 C CA . SER A 1 86 ? -11.057 4.965 29.769 1.00 93.81 86 SER A CA 1
ATOM 673 C C . SER A 1 86 ? -11.042 6.111 28.761 1.00 93.81 86 SER A C 1
ATOM 675 O O . SER A 1 86 ? -11.292 5.920 27.567 1.00 93.81 86 SER A O 1
ATOM 677 N N . LEU A 1 87 ? -10.655 7.294 29.253 1.00 95.75 87 LEU A N 1
ATOM 678 C CA . LEU A 1 87 ? -10.340 8.458 28.423 1.00 95.75 87 LEU A CA 1
ATOM 679 C C . LEU A 1 87 ? -9.218 8.139 27.427 1.00 95.75 87 LEU A C 1
ATOM 681 O O . LEU A 1 87 ? -9.333 8.474 26.253 1.00 95.75 87 LEU A O 1
ATOM 685 N N . LEU A 1 88 ? -8.184 7.415 27.873 1.00 94.88 88 LEU A N 1
ATOM 686 C CA . LEU A 1 88 ? -7.094 6.955 27.011 1.00 94.88 88 LEU A CA 1
ATOM 687 C C . LEU A 1 88 ? -7.620 6.126 25.829 1.00 94.88 88 LEU A C 1
ATOM 689 O O . LEU A 1 88 ? -7.229 6.373 24.695 1.00 94.88 88 LEU A O 1
ATOM 693 N N . GLY A 1 89 ? -8.555 5.199 26.067 1.00 95.38 89 GLY A N 1
ATOM 694 C CA . GLY A 1 89 ? -9.183 4.420 24.997 1.00 95.38 89 GLY A CA 1
ATOM 695 C C . GLY A 1 89 ? -9.946 5.290 23.993 1.00 95.38 89 GLY A C 1
ATOM 696 O O . GLY A 1 89 ? -9.946 4.997 22.803 1.00 95.38 89 GLY A O 1
ATOM 697 N N . THR A 1 90 ? -10.576 6.374 24.451 1.00 95.56 90 THR A N 1
ATOM 698 C CA . THR A 1 90 ? -11.262 7.332 2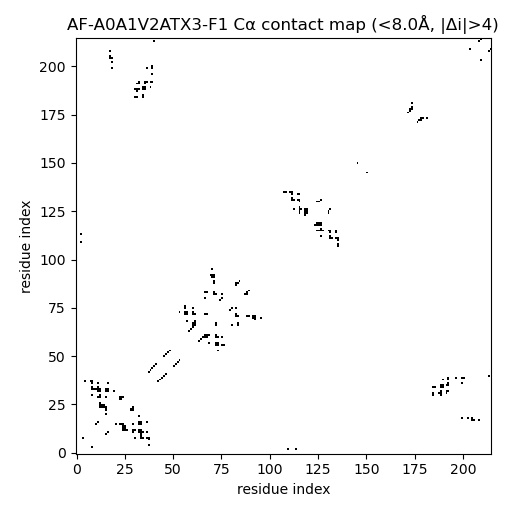3.566 1.00 95.56 90 THR A CA 1
ATOM 699 C C . THR A 1 90 ? -10.279 8.153 22.738 1.00 95.56 90 THR A C 1
ATOM 701 O O . THR A 1 90 ? -10.526 8.353 21.553 1.00 95.56 90 THR A O 1
ATOM 704 N N . ILE A 1 91 ? -9.148 8.562 23.319 1.00 96.62 91 ILE A N 1
ATOM 705 C CA . ILE A 1 91 ? -8.068 9.233 22.582 1.00 96.62 91 ILE A CA 1
ATOM 706 C C . ILE A 1 91 ? -7.496 8.299 21.507 1.00 96.62 91 ILE A C 1
ATOM 708 O O . ILE A 1 91 ? -7.327 8.726 20.369 1.00 96.62 91 ILE A O 1
ATOM 712 N N . ILE A 1 92 ? -7.264 7.021 21.836 1.00 95.69 92 ILE A N 1
ATOM 713 C CA . ILE A 1 92 ? -6.781 6.010 20.880 1.00 95.69 92 ILE A CA 1
ATOM 714 C C . ILE A 1 92 ? -7.759 5.844 19.713 1.00 95.69 92 ILE A C 1
ATOM 716 O O . ILE A 1 92 ? -7.343 5.880 18.557 1.00 95.69 92 ILE A O 1
ATOM 720 N N . ASP A 1 93 ? -9.055 5.688 19.996 1.00 96.12 93 ASP A N 1
ATOM 721 C CA . ASP A 1 93 ? -10.063 5.547 18.941 1.00 96.12 93 ASP A CA 1
ATOM 722 C C . ASP A 1 93 ? -10.124 6.795 18.046 1.00 96.12 93 ASP A C 1
ATOM 724 O O . ASP A 1 93 ? -10.182 6.668 16.825 1.00 96.12 93 ASP A O 1
ATOM 728 N N . ALA A 1 94 ? -10.081 7.997 18.632 1.00 96.25 94 ALA A N 1
ATOM 729 C CA . ALA A 1 94 ? -10.101 9.249 17.879 1.00 96.25 94 ALA A CA 1
ATOM 730 C C . ALA A 1 94 ? -8.852 9.408 16.997 1.00 96.25 94 ALA A C 1
ATOM 732 O O . ALA A 1 94 ? -8.970 9.730 15.815 1.00 96.25 94 ALA A O 1
ATOM 733 N N . ALA A 1 95 ? -7.666 9.123 17.543 1.00 96.50 95 ALA A N 1
ATOM 734 C CA . ALA A 1 95 ? -6.414 9.146 16.794 1.00 96.50 95 ALA A CA 1
ATOM 735 C C . ALA A 1 95 ? -6.441 8.152 15.623 1.00 96.50 95 ALA A C 1
ATOM 737 O O . ALA A 1 95 ? -6.033 8.496 14.517 1.00 96.50 95 ALA A O 1
ATOM 738 N N . ALA A 1 96 ? -6.984 6.951 15.836 1.00 94.75 96 ALA A N 1
ATOM 739 C CA . ALA A 1 96 ? -7.126 5.952 14.784 1.00 94.75 96 ALA A CA 1
ATOM 740 C C . ALA A 1 96 ? -8.092 6.394 13.672 1.00 94.75 96 ALA A C 1
ATOM 742 O O . ALA A 1 96 ? -7.795 6.181 12.501 1.00 94.75 96 ALA A O 1
ATOM 743 N N . ILE A 1 97 ? -9.211 7.050 14.003 1.00 94.50 97 ILE A N 1
ATOM 744 C CA . ILE A 1 97 ? -10.132 7.607 12.995 1.00 94.50 97 ILE A CA 1
ATOM 745 C C . ILE A 1 97 ? -9.422 8.664 12.140 1.00 94.50 97 ILE A C 1
ATOM 747 O O . ILE A 1 97 ? -9.528 8.630 10.914 1.00 94.50 97 ILE A O 1
ATOM 751 N N . ILE A 1 98 ? -8.663 9.568 12.770 1.00 95.56 98 ILE A N 1
ATOM 752 C CA . ILE A 1 98 ? -7.883 10.592 12.058 1.00 95.56 98 ILE A CA 1
ATOM 753 C C . ILE A 1 98 ? -6.825 9.934 11.165 1.00 95.56 98 ILE A C 1
ATOM 755 O O . ILE A 1 98 ? -6.690 10.313 10.004 1.00 95.56 98 ILE A O 1
ATOM 759 N N . ALA A 1 99 ? -6.114 8.924 11.671 1.00 93.62 99 ALA A N 1
ATOM 760 C CA . ALA A 1 99 ? -5.101 8.198 10.909 1.00 93.62 99 ALA A CA 1
ATOM 761 C C . ALA A 1 99 ? -5.698 7.469 9.693 1.00 93.62 99 ALA A C 1
ATOM 763 O O . ALA A 1 99 ? -5.139 7.545 8.601 1.00 93.62 99 ALA A O 1
ATOM 764 N N . VAL A 1 100 ? -6.856 6.816 9.846 1.00 92.19 100 VAL A N 1
ATOM 765 C CA . VAL A 1 100 ? -7.565 6.167 8.730 1.00 92.19 100 VAL A CA 1
ATOM 766 C C . VAL A 1 100 ? -8.024 7.201 7.704 1.00 92.19 100 VAL A C 1
ATOM 768 O O . VAL A 1 100 ? -7.860 6.976 6.506 1.00 92.19 100 VAL A O 1
ATOM 771 N N . ALA A 1 101 ? -8.549 8.349 8.139 1.00 91.31 101 ALA A N 1
ATOM 772 C CA . ALA A 1 101 ? -8.918 9.428 7.225 1.00 91.31 101 ALA A CA 1
ATOM 773 C C . ALA A 1 101 ? -7.691 9.941 6.449 1.00 91.31 101 ALA A C 1
ATOM 775 O O . ALA A 1 101 ? -7.702 9.951 5.220 1.00 91.31 101 ALA A O 1
ATOM 776 N N . ALA A 1 102 ? -6.599 10.271 7.143 1.00 90.75 102 ALA A N 1
ATOM 777 C CA . ALA A 1 102 ? -5.360 10.731 6.517 1.00 90.75 102 ALA A CA 1
ATOM 778 C C . ALA A 1 102 ? -4.789 9.701 5.522 1.00 90.75 102 ALA A C 1
ATOM 780 O O . ALA A 1 102 ? -4.417 10.062 4.406 1.00 90.75 102 ALA A O 1
ATOM 781 N N . GLY A 1 103 ? -4.789 8.414 5.888 1.00 88.25 103 GLY A N 1
ATOM 782 C CA . GLY A 1 103 ? -4.282 7.330 5.044 1.00 88.25 103 GLY A CA 1
ATOM 783 C C . GLY A 1 103 ? -5.167 6.982 3.843 1.00 88.25 103 GLY A C 1
ATOM 784 O O . GLY A 1 103 ? -4.671 6.423 2.869 1.00 88.25 103 GLY A O 1
ATOM 785 N N . THR A 1 104 ? -6.462 7.310 3.871 1.00 86.81 104 THR A N 1
ATOM 786 C CA . THR A 1 104 ? -7.400 6.998 2.772 1.00 86.81 104 THR A CA 1
ATOM 787 C C . THR A 1 104 ? -7.553 8.135 1.763 1.00 86.81 104 THR A C 1
ATOM 789 O O . THR A 1 104 ? -7.774 7.859 0.583 1.00 86.81 104 THR A O 1
ATOM 792 N N . ILE A 1 105 ? -7.370 9.395 2.176 1.00 87.62 105 ILE A N 1
ATOM 793 C CA . ILE A 1 105 ? -7.505 10.570 1.294 1.00 87.62 105 ILE A CA 1
ATOM 794 C C . ILE A 1 105 ? -6.516 10.519 0.118 1.00 87.62 105 ILE A C 1
ATOM 796 O O . ILE A 1 105 ? -6.923 10.711 -1.028 1.00 87.62 105 ILE A O 1
ATOM 800 N N . GLY A 1 106 ? -5.237 10.222 0.377 1.00 85.56 106 GLY A N 1
ATOM 801 C CA . GLY A 1 106 ? -4.201 10.147 -0.665 1.00 85.56 106 GLY A CA 1
ATOM 802 C C . GLY A 1 106 ? -4.525 9.127 -1.770 1.00 85.56 106 GLY A C 1
ATOM 803 O O . GLY A 1 106 ? -4.621 9.507 -2.938 1.00 85.56 106 GLY A O 1
ATOM 804 N N . PRO A 1 107 ? -4.775 7.847 -1.426 1.00 84.56 107 PRO A N 1
ATOM 805 C CA . PRO A 1 107 ? -5.225 6.828 -2.374 1.00 84.56 107 PRO A CA 1
ATOM 806 C C . PRO A 1 107 ? -6.458 7.213 -3.199 1.00 84.56 107 PRO A C 1
ATOM 808 O O . PRO A 1 107 ? -6.490 6.915 -4.392 1.00 84.56 107 PRO A O 1
ATOM 811 N N . ILE A 1 108 ? -7.449 7.890 -2.609 1.00 84.56 108 ILE A N 1
ATOM 812 C CA . ILE A 1 108 ? -8.633 8.370 -3.343 1.00 84.56 108 ILE A CA 1
ATOM 813 C C . ILE A 1 108 ? -8.242 9.431 -4.382 1.00 84.56 108 ILE A C 1
ATOM 815 O O . ILE A 1 108 ? -8.739 9.397 -5.507 1.00 84.56 108 ILE A O 1
ATOM 819 N N . GLY A 1 109 ? -7.311 10.327 -4.046 1.00 86.00 109 GLY A N 1
ATOM 820 C CA . GLY A 1 109 ? -6.754 11.291 -4.997 1.00 86.00 109 GLY A CA 1
ATOM 821 C C . GLY A 1 109 ? -6.083 10.613 -6.197 1.00 86.00 109 GLY A C 1
ATOM 822 O O . GLY A 1 109 ? -6.372 10.962 -7.342 1.00 86.00 109 GLY A O 1
ATOM 823 N N . PHE A 1 110 ? -5.267 9.580 -5.954 1.00 85.62 110 PHE A N 1
ATOM 824 C CA . PHE A 1 110 ? -4.633 8.804 -7.030 1.00 85.62 110 PHE A CA 1
ATOM 825 C C . PHE A 1 110 ? -5.648 8.119 -7.955 1.00 85.62 110 PHE A C 1
ATOM 827 O O . PHE A 1 110 ? -5.390 8.015 -9.152 1.00 85.62 110 PHE A O 1
ATOM 834 N N . LEU A 1 111 ? -6.809 7.690 -7.444 1.00 84.94 111 LEU A N 1
ATOM 835 C CA . LEU A 1 111 ? -7.876 7.136 -8.289 1.00 84.94 111 LEU A CA 1
ATOM 836 C C . LEU A 1 111 ? -8.427 8.179 -9.267 1.00 84.94 111 LEU A C 1
ATOM 838 O O . LEU A 1 111 ? -8.683 7.841 -10.419 1.00 84.94 111 LEU A O 1
ATOM 842 N N . GLY A 1 112 ? -8.572 9.435 -8.831 1.00 90.00 112 GLY A N 1
ATOM 843 C CA . GLY A 1 112 ? -8.971 10.540 -9.705 1.00 90.00 112 GLY A CA 1
ATOM 844 C C . GLY A 1 112 ? -7.969 10.769 -10.837 1.00 90.00 112 GLY A C 1
ATOM 845 O O . GLY A 1 112 ? -8.374 10.840 -11.996 1.00 90.00 112 GLY A O 1
ATOM 846 N N . LEU A 1 113 ? -6.669 10.799 -10.513 1.00 90.94 113 LEU A N 1
ATOM 847 C CA . LEU A 1 113 ? -5.586 10.912 -11.501 1.00 90.94 113 LEU A CA 1
ATOM 848 C C . LEU A 1 113 ? -5.606 9.743 -12.493 1.00 90.94 113 LEU A C 1
ATOM 850 O O . LEU A 1 113 ? -5.627 9.944 -13.703 1.00 90.94 113 LEU A O 1
ATOM 854 N N . GLN A 1 114 ? -5.655 8.511 -11.983 1.00 90.94 114 GLN A N 1
ATOM 855 C CA . GLN A 1 114 ? -5.591 7.309 -12.810 1.00 90.94 114 GLN A CA 1
ATOM 856 C C . GLN A 1 114 ? -6.815 7.166 -13.726 1.00 90.94 114 GLN A C 1
ATOM 858 O O . GLN A 1 114 ? -6.675 6.787 -14.888 1.00 90.94 114 GLN A O 1
ATOM 863 N N . ALA A 1 115 ? -8.011 7.477 -13.221 1.00 92.94 115 ALA A N 1
ATOM 864 C CA . ALA A 1 115 ? -9.232 7.442 -14.016 1.00 92.94 115 ALA A CA 1
ATOM 865 C C . ALA A 1 115 ? -9.249 8.548 -15.080 1.00 92.94 115 ALA A C 1
ATOM 867 O O . ALA A 1 115 ? -9.614 8.278 -16.219 1.00 92.94 115 ALA A O 1
ATOM 868 N N . SER A 1 116 ? -8.820 9.764 -14.729 1.00 95.31 116 SER A N 1
ATOM 869 C CA . SER A 1 116 ? -8.722 10.894 -15.659 1.00 95.31 116 SER A CA 1
ATOM 870 C C . SER A 1 116 ? -7.747 10.601 -16.805 1.00 95.31 116 SER A C 1
ATOM 872 O O . SER A 1 116 ? -8.117 10.735 -17.970 1.00 95.31 116 SER A O 1
ATOM 874 N N . TYR A 1 117 ? -6.563 10.063 -16.490 1.00 93.50 117 TYR A N 1
ATOM 875 C CA . TYR A 1 117 ? -5.613 9.570 -17.491 1.00 93.50 117 TYR A CA 1
ATOM 876 C C . TYR A 1 117 ? -6.235 8.498 -18.403 1.00 93.50 117 TYR A C 1
ATOM 878 O O . TYR A 1 117 ? -6.141 8.580 -19.626 1.00 93.50 117 TYR A O 1
ATOM 886 N N . GLY A 1 118 ? -6.948 7.523 -17.827 1.00 93.50 118 GLY A N 1
ATOM 887 C CA . GLY A 1 118 ? -7.649 6.502 -18.609 1.00 93.50 118 GLY A CA 1
ATOM 888 C C . GLY A 1 118 ? -8.719 7.078 -19.545 1.00 93.50 118 GLY A C 1
ATOM 889 O O . GLY A 1 118 ? -8.860 6.611 -20.673 1.00 93.50 118 GLY A O 1
ATOM 890 N N . LEU A 1 119 ? -9.457 8.107 -19.115 1.00 96.25 119 LEU A N 1
ATOM 891 C CA . LEU A 1 119 ? -10.446 8.779 -19.961 1.00 96.25 119 LEU A CA 1
ATOM 892 C C . LEU A 1 119 ? -9.802 9.562 -21.110 1.00 96.25 119 LEU A C 1
ATOM 894 O O . LEU A 1 119 ? -10.355 9.581 -22.212 1.00 96.25 119 LEU A O 1
ATOM 898 N N . GLN A 1 120 ? -8.644 10.177 -20.872 1.00 97.25 120 GLN A N 1
ATOM 899 C CA . GLN A 1 120 ? -7.873 10.855 -21.910 1.00 97.25 120 GLN A CA 1
ATOM 900 C C . GLN A 1 120 ? -7.417 9.864 -22.985 1.00 97.25 120 GLN A C 1
ATOM 902 O O . GLN A 1 120 ? -7.687 10.083 -24.164 1.00 97.25 120 GLN A O 1
ATOM 907 N N . GLU A 1 121 ? -6.780 8.762 -22.588 1.00 96.12 121 GLU A N 1
ATOM 908 C CA . GLU A 1 121 ? -6.235 7.770 -23.526 1.00 96.12 121 GLU A CA 1
ATOM 909 C C . GLU A 1 121 ? -7.325 7.027 -24.316 1.00 96.12 121 GLU A C 1
ATOM 911 O O . GLU A 1 121 ? -7.140 6.715 -25.491 1.00 96.12 121 GLU A O 1
ATOM 916 N N . LEU A 1 122 ? -8.476 6.744 -23.694 1.00 96.69 122 LEU A N 1
ATOM 917 C CA . LEU A 1 122 ? -9.541 5.951 -24.322 1.00 96.69 122 LEU A CA 1
ATOM 918 C C . LEU A 1 122 ? -10.580 6.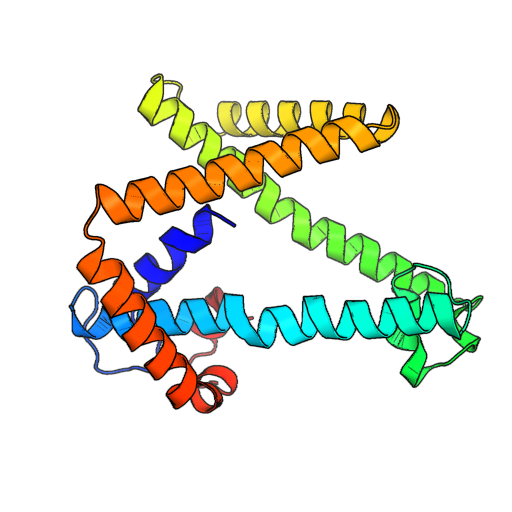793 -25.070 1.00 96.69 122 LEU A C 1
ATOM 920 O O . LEU A 1 122 ? -11.130 6.338 -26.074 1.00 96.69 122 LEU A O 1
ATOM 924 N N . PHE A 1 123 ? -10.891 7.990 -24.567 1.00 97.00 123 PHE A N 1
ATOM 925 C CA . PHE A 1 123 ? -12.023 8.800 -25.035 1.00 97.00 123 PHE A CA 1
ATOM 926 C C . PHE A 1 123 ? -11.643 10.242 -25.396 1.00 97.00 123 PHE A C 1
ATOM 928 O O . PHE A 1 123 ? -12.510 10.999 -25.832 1.00 97.00 123 PHE A O 1
ATOM 935 N N . GLY A 1 124 ? -10.379 10.642 -25.222 1.00 96.25 124 GLY A N 1
ATOM 936 C CA . GLY A 1 124 ? -9.906 11.997 -25.517 1.00 96.25 124 GLY A CA 1
ATOM 937 C C . GLY A 1 124 ? -10.413 13.073 -24.551 1.00 96.25 124 GLY A C 1
ATOM 938 O O . GLY A 1 124 ? -10.402 14.253 -24.900 1.00 96.25 124 GLY A O 1
ATOM 939 N N . ILE A 1 125 ? -10.898 12.691 -23.364 1.00 97.06 125 ILE A N 1
ATOM 940 C CA . ILE A 1 125 ? -11.346 13.641 -22.336 1.00 97.06 125 ILE A CA 1
ATOM 941 C C . ILE A 1 125 ? -10.129 14.149 -21.562 1.00 97.06 125 ILE A C 1
ATOM 943 O O . ILE A 1 125 ? -9.508 13.371 -20.844 1.00 97.06 125 ILE A O 1
ATOM 947 N N . SER A 1 126 ? -9.857 15.455 -21.654 1.00 96.62 126 SER A N 1
ATOM 948 C CA . SER A 1 126 ? -8.679 16.112 -21.071 1.00 96.62 126 SER A CA 1
ATOM 949 C C . SER A 1 126 ? -8.361 15.682 -19.638 1.00 96.62 126 SER A C 1
ATOM 951 O O . SER A 1 126 ? -9.179 15.879 -18.731 1.00 96.62 126 SER A O 1
ATOM 953 N N . ASP A 1 127 ? -7.132 15.204 -19.420 1.00 95.88 127 ASP A N 1
ATOM 954 C CA . ASP A 1 127 ? -6.586 14.947 -18.085 1.00 95.88 127 ASP A CA 1
ATOM 955 C C . ASP A 1 127 ? -6.162 16.256 -17.405 1.00 95.88 127 ASP A C 1
ATOM 957 O O . ASP A 1 127 ? -5.019 16.705 -17.481 1.00 95.88 127 ASP A O 1
ATOM 961 N N . VAL A 1 128 ? -7.136 16.915 -16.781 1.00 96.31 128 VAL A N 1
ATOM 962 C CA . VAL A 1 128 ? -6.961 18.183 -16.066 1.00 96.31 128 VAL A CA 1
ATOM 963 C C . VAL A 1 128 ? -7.653 18.130 -14.710 1.00 96.31 128 VAL A C 1
ATOM 965 O O . VAL A 1 128 ? -8.546 17.312 -14.478 1.00 96.31 128 VAL A O 1
ATOM 968 N N . PHE A 1 129 ? -7.294 19.060 -13.824 1.00 95.31 129 PHE A N 1
ATOM 969 C CA . PHE A 1 129 ? -7.837 19.143 -12.465 1.00 95.31 129 PHE A CA 1
ATOM 970 C C . PHE A 1 129 ? -9.371 19.065 -12.412 1.00 95.31 129 PHE A C 1
ATOM 972 O O . PHE A 1 129 ? -9.924 18.378 -11.560 1.00 95.31 129 PHE A O 1
ATOM 979 N N . THR A 1 130 ? -10.073 19.724 -13.339 1.00 96.50 130 THR A N 1
ATOM 980 C CA . THR A 1 130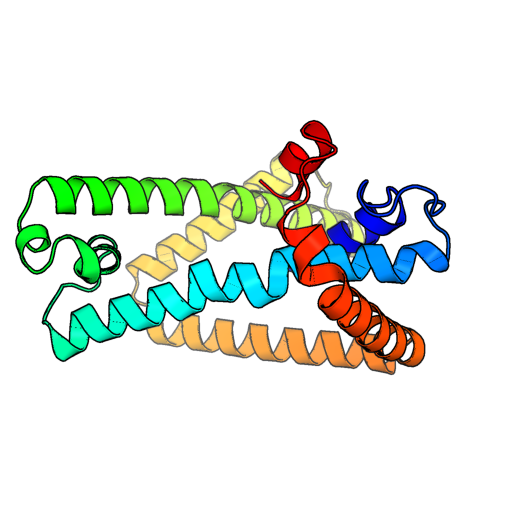 ? -11.542 19.705 -13.385 1.00 96.50 130 THR A CA 1
ATOM 981 C C . THR A 1 130 ? -12.100 18.299 -13.620 1.00 96.50 130 THR A C 1
ATOM 983 O O . THR A 1 130 ? -13.051 17.911 -12.942 1.00 96.50 130 THR A O 1
ATOM 986 N N . THR A 1 131 ? -11.500 17.519 -14.525 1.00 96.12 131 THR A N 1
ATOM 987 C CA . THR A 1 131 ? -11.891 16.126 -14.800 1.00 96.12 131 THR A CA 1
ATOM 988 C C . THR A 1 131 ? -11.640 15.249 -13.576 1.00 96.12 131 THR A C 1
ATOM 990 O O . THR A 1 131 ? -12.537 14.539 -13.120 1.00 96.12 131 THR A O 1
ATOM 993 N N . GLN A 1 132 ? -10.452 15.365 -12.981 1.00 95.25 132 GLN A N 1
ATOM 994 C CA . GLN A 1 132 ? -10.056 14.620 -11.782 1.00 95.25 132 GLN A CA 1
ATOM 995 C C . GLN A 1 132 ? -10.989 14.920 -10.597 1.00 95.25 132 GLN A C 1
ATOM 997 O O . GLN A 1 132 ? -11.482 14.002 -9.939 1.00 95.25 132 GLN A O 1
ATOM 1002 N N . LEU A 1 133 ? -11.289 16.202 -10.357 1.00 94.94 133 LEU A N 1
ATOM 1003 C CA . LEU A 1 133 ? -12.195 16.644 -9.298 1.00 94.94 133 LEU A CA 1
ATOM 1004 C C . LEU A 1 133 ? -13.620 16.129 -9.524 1.00 94.94 133 LEU A C 1
ATOM 1006 O O . LEU A 1 133 ? -14.243 15.644 -8.580 1.00 94.94 133 LEU A O 1
ATOM 1010 N N . ALA A 1 134 ? -14.128 16.194 -10.758 1.00 95.44 134 ALA A N 1
ATOM 1011 C CA . ALA A 1 134 ? -15.453 15.681 -11.092 1.00 95.44 134 ALA A CA 1
ATOM 1012 C C . ALA A 1 134 ? -15.563 14.174 -10.811 1.00 95.44 134 ALA A C 1
ATOM 1014 O O . ALA A 1 134 ? -16.531 13.736 -10.189 1.00 95.44 134 ALA A O 1
ATOM 1015 N N . ILE A 1 135 ? -14.548 13.389 -11.193 1.00 94.50 135 ILE A N 1
ATOM 1016 C CA . ILE A 1 135 ? -14.489 11.949 -10.900 1.00 94.50 135 ILE A CA 1
ATOM 1017 C C . ILE A 1 135 ? -14.524 11.705 -9.388 1.00 94.50 135 ILE A C 1
ATOM 1019 O O . ILE A 1 135 ? -15.339 10.909 -8.917 1.00 94.50 135 ILE A O 1
ATOM 1023 N N . ILE A 1 136 ? -13.683 12.405 -8.619 1.00 93.38 136 ILE A N 1
ATOM 1024 C CA . ILE A 1 136 ? -13.612 12.240 -7.161 1.00 93.38 136 ILE A CA 1
ATOM 1025 C C . ILE A 1 136 ? -14.955 12.587 -6.511 1.00 93.38 136 ILE A C 1
ATOM 1027 O O . ILE A 1 136 ? -15.461 11.798 -5.713 1.00 93.38 136 ILE A O 1
ATOM 1031 N N . VAL A 1 137 ? -15.568 13.719 -6.871 1.00 94.31 137 VAL A N 1
ATOM 1032 C CA . VAL A 1 137 ? -16.876 14.134 -6.333 1.00 94.31 137 VAL A CA 1
ATOM 1033 C C . VAL A 1 137 ? -17.951 13.093 -6.642 1.00 94.31 137 VAL A C 1
ATOM 1035 O O . VAL A 1 137 ? -18.709 12.720 -5.746 1.00 94.31 137 VAL A O 1
ATOM 1038 N N . CYS A 1 138 ? -17.989 12.567 -7.869 1.00 93.44 138 CYS A N 1
ATOM 1039 C CA . CYS A 1 138 ? -18.919 11.505 -8.250 1.00 93.44 138 CYS A CA 1
ATOM 1040 C C . CYS A 1 138 ? -18.716 10.236 -7.409 1.00 93.44 138 CYS A C 1
ATOM 1042 O O . CYS A 1 138 ? -19.681 9.701 -6.860 1.00 93.44 138 CYS A O 1
ATOM 1044 N N . VAL A 1 139 ? -17.472 9.771 -7.256 1.00 89.44 139 VAL A N 1
ATOM 1045 C CA . VAL A 1 139 ? -17.155 8.570 -6.464 1.00 89.44 139 VAL A CA 1
ATOM 1046 C C . VAL A 1 139 ? -17.506 8.770 -4.990 1.00 89.44 139 VAL A C 1
ATOM 1048 O O . VAL A 1 139 ? -18.100 7.877 -4.380 1.00 89.44 139 VAL A O 1
ATOM 1051 N N . VAL A 1 140 ? -17.198 9.935 -4.417 1.00 89.88 140 VAL A N 1
ATOM 1052 C CA . VAL A 1 140 ? -17.542 10.273 -3.029 1.00 89.88 140 VAL A CA 1
ATOM 1053 C C . VAL A 1 140 ? -19.057 10.322 -2.843 1.00 89.88 140 VAL A C 1
ATOM 1055 O O . VAL A 1 140 ? -19.560 9.755 -1.872 1.00 89.88 140 VAL A O 1
ATOM 1058 N N . ALA A 1 141 ? -19.801 10.929 -3.772 1.00 90.62 141 ALA A N 1
ATOM 1059 C CA . ALA A 1 141 ? -21.259 10.987 -3.710 1.00 90.62 141 ALA A CA 1
ATOM 1060 C C . ALA A 1 141 ? -21.881 9.583 -3.744 1.00 90.62 141 ALA A C 1
ATOM 1062 O O . ALA A 1 141 ? -22.668 9.237 -2.862 1.00 90.62 141 ALA A O 1
ATOM 1063 N N . VAL A 1 142 ? -21.470 8.744 -4.701 1.00 86.75 142 VAL A N 1
ATOM 1064 C CA . VAL A 1 142 ? -21.932 7.350 -4.808 1.00 86.75 142 VAL A CA 1
ATOM 1065 C C . VAL A 1 142 ? -21.581 6.555 -3.549 1.00 86.75 142 VAL A C 1
ATOM 1067 O O . VAL A 1 142 ? -22.440 5.868 -2.997 1.00 86.75 142 VAL A O 1
ATOM 1070 N N . SER A 1 143 ? -20.350 6.685 -3.050 1.00 83.25 143 SER A N 1
ATOM 1071 C CA . SER A 1 143 ? -19.895 5.981 -1.843 1.00 83.25 143 SER A CA 1
ATOM 1072 C C . SER A 1 143 ? -20.661 6.428 -0.596 1.00 83.25 143 SER A C 1
ATOM 1074 O O . SER A 1 143 ? -21.035 5.598 0.229 1.00 83.25 143 SER A O 1
ATOM 1076 N N . THR A 1 144 ? -20.955 7.724 -0.478 1.00 86.88 144 THR A N 1
ATOM 1077 C CA . THR A 1 144 ? -21.727 8.285 0.642 1.00 86.88 144 THR A CA 1
ATOM 1078 C C . THR A 1 144 ? -23.163 7.777 0.616 1.00 86.88 144 THR A C 1
ATOM 1080 O O . THR A 1 144 ? -23.649 7.278 1.629 1.00 86.88 144 THR A O 1
ATOM 1083 N N . ILE A 1 145 ? -23.823 7.830 -0.547 1.00 85.19 145 ILE A N 1
ATOM 1084 C CA . ILE A 1 145 ? -25.173 7.279 -0.730 1.00 85.19 145 ILE A CA 1
ATOM 1085 C C . ILE A 1 145 ? -25.177 5.783 -0.393 1.00 85.19 145 ILE A C 1
ATOM 1087 O O . ILE A 1 145 ? -26.055 5.312 0.329 1.00 85.19 145 ILE A O 1
ATOM 1091 N N . SER A 1 146 ? -24.169 5.039 -0.849 1.00 81.31 146 SER A N 1
ATOM 1092 C CA . SER A 1 146 ? -24.029 3.614 -0.550 1.00 81.31 146 SER A CA 1
ATOM 1093 C C . SER A 1 146 ? -23.870 3.332 0.945 1.00 81.31 146 SER A C 1
ATOM 1095 O O . SER A 1 146 ? -24.439 2.364 1.447 1.00 81.31 146 SER A O 1
ATOM 1097 N N . ALA A 1 147 ? -23.110 4.158 1.665 1.00 82.62 147 ALA A N 1
ATOM 1098 C CA . ALA A 1 147 ? -22.888 3.988 3.097 1.00 82.62 147 ALA A CA 1
ATOM 1099 C C . ALA A 1 147 ? -24.159 4.257 3.921 1.00 82.62 147 ALA A C 1
ATOM 1101 O O . ALA A 1 147 ? -24.427 3.535 4.879 1.00 82.62 147 ALA A O 1
ATOM 1102 N N . VAL A 1 148 ? -24.966 5.256 3.540 1.00 84.44 148 VAL A N 1
ATOM 1103 C CA . VAL A 1 148 ? -26.190 5.613 4.285 1.00 84.44 148 VAL A CA 1
ATOM 1104 C C . VAL A 1 148 ? -27.392 4.725 3.955 1.00 84.44 148 VAL A C 1
ATOM 1106 O O . VAL A 1 148 ? -28.305 4.618 4.768 1.00 84.44 148 VAL A O 1
ATOM 1109 N N . THR A 1 149 ? -27.407 4.079 2.784 1.00 79.75 149 THR A N 1
ATOM 1110 C CA . THR A 1 149 ? -28.538 3.247 2.327 1.00 79.75 149 THR A CA 1
ATOM 1111 C C . THR A 1 149 ? -28.434 1.767 2.710 1.00 79.75 149 THR A C 1
ATOM 1113 O O . THR A 1 149 ? -29.384 1.026 2.475 1.00 79.75 149 THR A O 1
ATOM 1116 N N . GLY A 1 150 ? -27.334 1.332 3.342 1.00 69.06 150 GLY A N 1
ATOM 1117 C CA . GLY A 1 150 ? -27.158 -0.047 3.815 1.00 69.06 150 GLY A CA 1
ATOM 1118 C C . GLY A 1 150 ? -26.987 -1.045 2.664 1.00 69.06 150 GLY A C 1
ATOM 1119 O O . GLY A 1 150 ? -27.917 -1.753 2.286 1.00 69.06 150 GLY A O 1
ATOM 1120 N N . ILE A 1 151 ? -25.781 -1.101 2.091 1.00 64.12 151 ILE A N 1
ATOM 1121 C CA . ILE A 1 151 ? -25.481 -1.830 0.845 1.00 64.12 151 ILE A CA 1
ATOM 1122 C C . ILE A 1 151 ? -24.660 -3.118 1.067 1.00 64.12 151 ILE A C 1
ATOM 1124 O O . ILE A 1 151 ? -23.895 -3.543 0.206 1.00 64.12 151 ILE A O 1
ATOM 1128 N N . ASP A 1 152 ? -24.872 -3.848 2.163 1.00 70.88 152 ASP A N 1
ATOM 1129 C CA . ASP A 1 152 ? -24.128 -5.100 2.431 1.00 70.88 152 ASP A CA 1
ATOM 1130 C C . ASP A 1 152 ? -24.113 -6.062 1.220 1.00 70.88 152 ASP A C 1
ATOM 1132 O O . ASP A 1 152 ? -23.081 -6.637 0.868 1.00 70.88 152 ASP A O 1
ATOM 1136 N N . LYS A 1 153 ? -25.232 -6.152 0.482 1.00 72.62 153 LYS A N 1
ATOM 1137 C CA . LYS A 1 153 ? -25.319 -6.939 -0.762 1.00 72.62 153 LYS A CA 1
ATOM 1138 C C . LYS A 1 153 ? -24.562 -6.327 -1.947 1.00 72.62 153 LYS A C 1
ATOM 1140 O O . LYS A 1 153 ? -23.956 -7.068 -2.718 1.00 72.62 153 LYS A O 1
ATOM 1145 N N . GLY A 1 154 ? -24.599 -5.007 -2.133 1.00 74.88 154 GLY A N 1
ATOM 1146 C CA . GLY A 1 154 ? -23.939 -4.365 -3.278 1.00 74.88 154 GLY A CA 1
ATOM 1147 C C . GLY A 1 154 ? -22.422 -4.289 -3.115 1.00 74.88 154 GLY A C 1
ATOM 1148 O O . GLY A 1 154 ? -21.714 -4.540 -4.089 1.00 74.88 154 GLY A O 1
ATOM 1149 N N . ILE A 1 155 ? -21.914 -4.083 -1.892 1.00 80.31 155 ILE A N 1
ATOM 1150 C CA . ILE A 1 155 ? -20.474 -4.201 -1.598 1.00 80.31 155 ILE A CA 1
ATOM 1151 C C . ILE A 1 155 ? -19.986 -5.605 -1.960 1.00 80.31 155 ILE A C 1
ATOM 1153 O O . ILE A 1 155 ? -18.963 -5.740 -2.630 1.00 80.31 155 ILE A O 1
ATOM 1157 N N . GLN A 1 156 ? -20.737 -6.651 -1.598 1.00 81.44 156 GLN A N 1
ATOM 1158 C CA . GLN A 1 156 ? -20.364 -8.023 -1.940 1.00 81.44 156 GLN A CA 1
ATOM 1159 C C . GLN A 1 156 ? -20.320 -8.255 -3.458 1.00 81.44 156 GLN A C 1
ATOM 1161 O O . GLN A 1 156 ? -19.391 -8.894 -3.952 1.00 81.44 156 GLN A O 1
ATOM 1166 N N . ILE A 1 157 ? -21.298 -7.740 -4.212 1.00 84.19 157 ILE A N 1
ATOM 1167 C CA . ILE A 1 157 ? -21.338 -7.877 -5.678 1.00 84.19 157 ILE A CA 1
ATOM 1168 C C . ILE A 1 157 ? -20.151 -7.157 -6.324 1.00 84.19 157 ILE A C 1
ATOM 1170 O O . ILE A 1 157 ? -19.447 -7.760 -7.136 1.00 84.19 157 ILE A O 1
ATOM 1174 N N . ILE A 1 158 ? -19.907 -5.899 -5.947 1.00 83.75 158 ILE A N 1
ATOM 1175 C CA . ILE A 1 158 ? -18.810 -5.090 -6.496 1.00 83.75 158 ILE A CA 1
ATOM 1176 C C . ILE A 1 158 ? -17.458 -5.715 -6.134 1.00 83.75 158 ILE A C 1
ATOM 1178 O O . ILE A 1 158 ? -16.593 -5.841 -6.998 1.00 83.75 158 ILE A O 1
ATOM 1182 N N . SER A 1 159 ? -17.294 -6.185 -4.894 1.00 86.06 159 SER A N 1
ATOM 1183 C CA . SER A 1 159 ? -16.088 -6.887 -4.442 1.00 86.06 159 SER A CA 1
ATOM 1184 C C . SER A 1 159 ? -15.836 -8.168 -5.248 1.00 86.06 159 SER A C 1
ATOM 1186 O O . SER A 1 159 ? -14.746 -8.360 -5.789 1.00 86.06 159 SER A O 1
ATOM 1188 N N . ASN A 1 160 ? -16.865 -9.005 -5.431 1.00 89.75 160 ASN A N 1
ATOM 1189 C CA . ASN A 1 160 ? -16.769 -10.220 -6.243 1.00 89.75 160 ASN A CA 1
ATOM 1190 C C . ASN A 1 160 ? -16.407 -9.913 -7.704 1.00 89.75 160 ASN A C 1
ATOM 1192 O O . ASN A 1 160 ? -15.608 -10.636 -8.304 1.00 89.75 160 ASN A O 1
ATOM 1196 N N . LEU A 1 161 ? -16.985 -8.858 -8.286 1.00 92.56 161 LEU A N 1
ATOM 1197 C CA . LEU A 1 161 ? -16.663 -8.430 -9.645 1.00 92.56 161 LEU A CA 1
ATOM 1198 C C . LEU A 1 161 ? -15.213 -7.948 -9.745 1.00 92.56 161 LEU A C 1
ATOM 1200 O O . LEU A 1 161 ? -14.502 -8.376 -10.649 1.00 92.56 161 LEU A O 1
ATOM 1204 N N . ASN A 1 162 ? -14.759 -7.127 -8.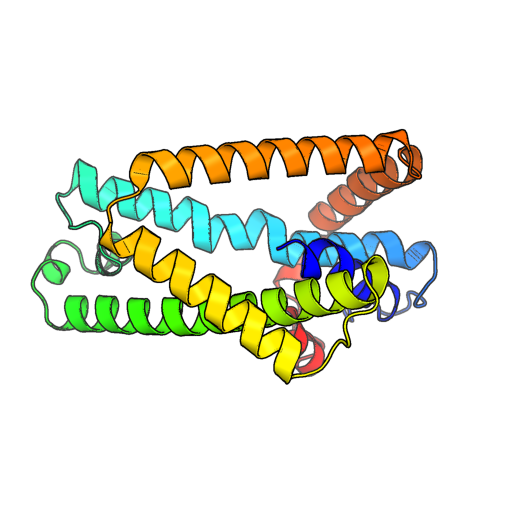798 1.00 90.12 162 ASN A N 1
ATOM 1205 C CA . ASN A 1 162 ? -13.385 -6.633 -8.750 1.00 90.12 162 ASN A CA 1
ATOM 1206 C C . ASN A 1 162 ? -12.367 -7.782 -8.681 1.00 90.12 162 ASN A C 1
ATOM 1208 O O . ASN A 1 162 ? -11.410 -7.798 -9.450 1.00 90.12 162 ASN A O 1
ATOM 1212 N N . VAL A 1 163 ? -12.603 -8.784 -7.826 1.00 94.06 163 VAL A N 1
ATOM 1213 C CA . VAL A 1 163 ? -11.729 -9.967 -7.730 1.00 94.06 163 VAL A CA 1
ATOM 1214 C C . VAL A 1 163 ? -11.698 -10.743 -9.049 1.00 94.06 163 VAL A C 1
ATOM 1216 O O . VAL A 1 163 ? -10.623 -11.103 -9.525 1.00 94.06 163 VAL A O 1
ATOM 1219 N N . ARG A 1 164 ? -12.857 -10.969 -9.681 1.00 96.19 164 ARG A N 1
ATOM 1220 C CA . ARG A 1 164 ? -12.928 -11.659 -10.982 1.00 96.19 164 ARG A CA 1
ATOM 1221 C C . ARG A 1 164 ? -12.198 -10.890 -12.082 1.00 96.19 164 ARG A C 1
ATOM 1223 O O . ARG A 1 164 ? -11.462 -11.504 -12.848 1.00 96.19 164 ARG A O 1
ATOM 1230 N N . LEU A 1 165 ? -12.379 -9.570 -12.146 1.00 95.31 165 LEU A N 1
ATOM 1231 C CA . LEU A 1 165 ? -11.691 -8.705 -13.106 1.00 95.31 165 LEU A CA 1
ATOM 1232 C C . LEU A 1 165 ? -10.176 -8.721 -12.888 1.00 95.31 165 LEU A C 1
ATOM 1234 O O . LEU A 1 165 ? -9.435 -8.840 -13.857 1.00 95.31 165 LEU A O 1
ATOM 1238 N N . ALA A 1 166 ? -9.715 -8.668 -11.636 1.00 93.88 166 ALA A N 1
ATOM 1239 C CA . ALA A 1 166 ? -8.292 -8.739 -11.313 1.00 93.88 166 ALA A CA 1
ATOM 1240 C C . ALA A 1 166 ? -7.666 -10.074 -11.752 1.00 93.88 166 ALA A C 1
ATOM 1242 O O . ALA A 1 166 ? -6.604 -10.075 -12.373 1.00 93.88 166 ALA A O 1
ATOM 1243 N N . ILE A 1 167 ? -8.338 -11.202 -11.488 1.00 95.94 167 ILE A N 1
ATOM 1244 C CA . ILE A 1 167 ? -7.881 -12.531 -11.928 1.00 95.94 167 ILE A CA 1
ATOM 1245 C C . ILE A 1 167 ? -7.850 -12.613 -13.457 1.00 95.94 167 ILE A C 1
ATOM 1247 O O . ILE A 1 167 ? -6.869 -13.090 -14.025 1.00 95.94 167 ILE A O 1
ATOM 1251 N N . LEU A 1 168 ? -8.898 -12.131 -14.129 1.00 97.44 168 LEU A N 1
ATOM 1252 C CA . LEU A 1 168 ? -8.970 -12.136 -15.588 1.00 97.44 168 LEU A CA 1
ATOM 1253 C C . LEU A 1 168 ? -7.865 -11.277 -16.210 1.00 97.44 168 LEU A C 1
ATOM 1255 O O . LEU A 1 168 ? -7.219 -11.715 -17.157 1.00 97.44 168 LEU A O 1
ATOM 1259 N N . LEU A 1 169 ? -7.611 -10.090 -15.658 1.00 94.69 169 LEU A N 1
ATOM 1260 C CA . LEU A 1 169 ? -6.542 -9.207 -16.116 1.00 94.69 169 LEU A CA 1
ATOM 1261 C C . LEU A 1 169 ? -5.160 -9.835 -15.894 1.00 94.69 169 LEU A C 1
ATOM 1263 O O . LEU A 1 169 ? -4.323 -9.800 -16.792 1.00 94.69 169 LEU A O 1
ATOM 1267 N N . MET A 1 170 ? -4.929 -10.456 -14.734 1.00 94.69 170 MET A N 1
ATOM 1268 C CA . MET A 1 170 ? -3.686 -11.175 -14.445 1.00 94.69 170 MET A CA 1
ATOM 1269 C C . MET A 1 170 ? -3.464 -12.323 -15.437 1.00 94.69 170 MET A C 1
ATOM 1271 O O . MET A 1 170 ? -2.382 -12.437 -16.009 1.00 94.69 170 MET A O 1
ATOM 1275 N N . ALA A 1 171 ? -4.491 -13.139 -15.685 1.00 97.19 171 ALA A N 1
ATOM 1276 C CA . ALA A 1 171 ? -4.426 -14.219 -16.664 1.00 97.19 171 ALA A CA 1
ATOM 1277 C C . ALA A 1 171 ? -4.176 -13.682 -18.080 1.00 97.19 171 ALA A C 1
ATOM 1279 O O . ALA A 1 171 ? -3.350 -14.230 -18.805 1.00 97.19 171 ALA A O 1
ATOM 1280 N N . PHE A 1 172 ? -4.833 -12.585 -18.460 1.00 97.75 172 PHE A N 1
ATOM 1281 C CA . PHE A 1 172 ? -4.617 -11.934 -19.748 1.00 97.75 172 PHE A CA 1
ATOM 1282 C C . PHE A 1 172 ? -3.160 -11.476 -19.916 1.00 97.75 172 PHE A C 1
ATOM 1284 O O . PHE A 1 172 ? -2.527 -11.817 -20.910 1.00 97.75 172 PHE A O 1
ATOM 1291 N N . ILE A 1 173 ? -2.594 -10.776 -18.928 1.00 95.69 173 ILE A N 1
ATOM 1292 C CA . ILE A 1 173 ? -1.198 -10.309 -18.965 1.00 95.69 173 ILE A CA 1
ATOM 1293 C C . ILE A 1 173 ? -0.217 -11.489 -19.025 1.00 95.69 173 ILE A C 1
ATOM 1295 O O . ILE A 1 173 ? 0.770 -11.426 -19.753 1.00 95.69 173 ILE A O 1
ATOM 1299 N N . LEU A 1 174 ? -0.480 -12.577 -18.298 1.00 96.75 174 LEU A N 1
ATOM 1300 C CA . LEU A 1 174 ? 0.380 -13.763 -18.318 1.00 96.75 174 LEU A CA 1
ATOM 1301 C C . LEU A 1 174 ? 0.335 -14.511 -19.655 1.00 96.75 174 LEU A C 1
ATOM 1303 O O . LEU A 1 174 ? 1.369 -14.990 -20.112 1.00 96.75 174 LEU A O 1
ATOM 1307 N N . LEU A 1 175 ? -0.844 -14.631 -20.271 1.00 97.69 175 LEU A N 1
ATOM 1308 C CA . LEU A 1 175 ? -1.034 -15.414 -21.496 1.00 97.69 175 LEU A CA 1
ATOM 1309 C C . LEU A 1 175 ? -0.688 -14.631 -22.768 1.00 97.69 175 LEU A C 1
ATOM 1311 O O . LEU A 1 175 ? -0.153 -15.212 -23.708 1.00 97.69 175 LEU A O 1
ATOM 1315 N N . PHE A 1 176 ? -1.004 -13.335 -22.806 1.00 97.69 176 PHE A N 1
ATOM 1316 C CA . PHE A 1 176 ? -0.807 -12.475 -23.980 1.00 97.69 176 PHE A CA 1
ATOM 1317 C C . PHE A 1 176 ? 0.394 -11.529 -23.850 1.00 97.69 176 PHE A C 1
ATOM 1319 O O . PHE A 1 176 ? 0.816 -10.941 -24.844 1.00 97.69 176 PHE A O 1
ATOM 1326 N N . GLY A 1 177 ? 0.950 -11.370 -22.648 1.00 95.94 177 GLY A N 1
ATOM 1327 C CA . GLY A 1 177 ? 2.215 -10.678 -22.407 1.00 95.94 177 GLY A CA 1
ATOM 1328 C C . GLY A 1 177 ? 3.410 -11.639 -22.350 1.00 95.94 177 GLY A C 1
ATOM 1329 O O . GLY A 1 177 ? 3.304 -12.809 -22.727 1.00 95.94 177 GLY A O 1
ATOM 1330 N N . PRO A 1 178 ? 4.577 -11.181 -21.861 1.00 96.75 178 PRO A N 1
ATOM 1331 C CA . PRO A 1 178 ? 5.775 -12.008 -21.754 1.00 96.75 178 PRO A CA 1
ATOM 1332 C C . PRO A 1 178 ? 5.709 -12.928 -20.517 1.00 96.75 178 PRO A C 1
ATOM 1334 O O . PRO A 1 178 ? 6.513 -12.806 -19.594 1.00 96.75 178 PRO A O 1
ATOM 1337 N N . GLY A 1 179 ? 4.748 -13.859 -20.485 1.00 97.38 179 GLY A N 1
ATOM 1338 C CA . GLY A 1 179 ? 4.449 -14.713 -19.324 1.00 97.38 179 GLY A CA 1
ATOM 1339 C C . GLY A 1 179 ? 5.654 -15.462 -18.750 1.00 97.38 179 GLY A C 1
ATOM 1340 O O . GLY A 1 179 ? 5.816 -15.516 -17.533 1.00 97.38 179 GLY A O 1
ATOM 1341 N N . GLY A 1 180 ? 6.544 -15.965 -19.613 1.00 97.69 180 GLY A N 1
ATOM 1342 C CA . GLY A 1 180 ? 7.788 -16.614 -19.186 1.00 97.69 180 GLY A CA 1
ATOM 1343 C C . GLY A 1 180 ? 8.701 -15.677 -18.390 1.00 97.69 180 GLY A C 1
ATOM 1344 O O . GLY A 1 180 ? 9.159 -16.044 -17.314 1.00 97.69 180 GLY A O 1
ATOM 1345 N N . PHE A 1 181 ? 8.889 -14.441 -18.867 1.00 96.31 181 PHE A N 1
ATOM 1346 C CA . PHE A 1 181 ? 9.649 -13.416 -18.148 1.00 96.31 181 PHE A CA 1
ATOM 1347 C C . PHE A 1 181 ? 8.981 -13.040 -16.823 1.00 96.31 181 PHE A C 1
ATOM 1349 O O . PHE A 1 181 ? 9.678 -12.877 -15.827 1.00 96.31 181 PHE A O 1
ATOM 1356 N N . ILE A 1 182 ? 7.649 -12.922 -16.788 1.00 97.00 182 ILE A N 1
ATOM 1357 C CA . ILE A 1 182 ? 6.911 -12.565 -15.566 1.00 97.00 182 ILE A CA 1
ATOM 1358 C C . ILE A 1 182 ? 7.108 -13.631 -14.487 1.00 97.00 182 ILE A C 1
ATOM 1360 O O . ILE A 1 182 ? 7.420 -13.295 -13.347 1.00 97.00 182 ILE A O 1
ATOM 1364 N N . ILE A 1 183 ? 6.940 -14.908 -14.840 1.00 97.81 183 ILE A N 1
ATOM 1365 C CA . ILE A 1 183 ? 7.088 -16.022 -13.895 1.00 97.81 183 ILE A CA 1
ATOM 1366 C C . ILE A 1 183 ? 8.540 -16.129 -13.419 1.00 97.81 183 ILE A C 1
ATOM 1368 O O . ILE A 1 183 ? 8.775 -16.208 -12.214 1.00 97.81 183 ILE A O 1
ATOM 1372 N N . ASP A 1 184 ? 9.505 -16.092 -14.340 1.00 97.88 184 ASP A N 1
ATOM 1373 C CA . ASP A 1 184 ? 10.932 -16.183 -14.011 1.00 97.88 184 ASP A CA 1
ATOM 1374 C C . ASP A 1 184 ? 11.390 -15.018 -13.120 1.00 97.88 184 ASP A C 1
ATOM 1376 O O . ASP A 1 184 ? 12.004 -15.227 -12.071 1.00 97.88 184 ASP A O 1
ATOM 1380 N N . SER A 1 185 ? 10.993 -13.789 -13.466 1.00 97.19 185 SER A N 1
ATOM 1381 C CA . SER A 1 185 ? 11.286 -12.591 -12.670 1.00 97.19 185 SER A CA 1
ATOM 1382 C C . SER A 1 185 ? 10.619 -12.647 -11.301 1.00 97.19 185 SER A C 1
ATOM 1384 O O . SER A 1 185 ? 11.244 -12.274 -10.314 1.00 97.19 185 SER A O 1
ATOM 1386 N N . PHE A 1 186 ? 9.379 -13.137 -11.204 1.00 97.19 186 PHE A N 1
ATOM 1387 C CA . PHE A 1 186 ? 8.698 -13.293 -9.918 1.00 97.19 186 PHE A CA 1
ATOM 1388 C C . PHE A 1 186 ? 9.450 -14.264 -9.002 1.00 97.19 186 PHE A C 1
ATOM 1390 O O . PHE A 1 186 ? 9.753 -13.917 -7.862 1.00 97.19 186 PHE A O 1
ATOM 1397 N N . VAL A 1 187 ? 9.792 -15.458 -9.496 1.00 98.06 187 VAL A N 1
ATOM 1398 C CA . VAL A 1 187 ? 10.470 -16.487 -8.692 1.00 98.06 187 VAL A CA 1
ATOM 1399 C C . VAL A 1 187 ? 11.871 -16.032 -8.280 1.00 98.06 187 VAL A C 1
ATOM 1401 O O . VAL A 1 187 ? 12.216 -16.111 -7.099 1.00 98.06 187 VAL A O 1
ATOM 1404 N N . SER A 1 188 ? 12.665 -15.523 -9.226 1.00 97.81 188 SER A N 1
ATOM 1405 C CA . SER A 1 188 ? 14.033 -15.060 -8.957 1.00 97.81 188 SER A CA 1
ATOM 1406 C C . SER A 1 188 ? 14.060 -13.870 -7.994 1.00 97.81 188 SER A C 1
ATOM 1408 O O . SER A 1 188 ? 14.785 -13.904 -6.998 1.00 97.81 188 SER A O 1
ATOM 1410 N N . SER A 1 189 ? 13.221 -12.856 -8.221 1.00 98.12 189 SER A N 1
ATOM 1411 C CA . SER A 1 189 ? 13.151 -11.665 -7.362 1.00 98.12 189 SER A CA 1
ATOM 1412 C C . SER A 1 189 ? 12.578 -11.978 -5.986 1.00 98.12 189 SER A C 1
ATOM 1414 O O . SER A 1 189 ? 12.973 -11.358 -5.004 1.00 98.12 189 SER A O 1
ATOM 1416 N N . PHE A 1 190 ? 11.671 -12.955 -5.877 1.00 98.31 190 PHE A N 1
ATOM 1417 C CA . PHE A 1 190 ? 11.177 -13.405 -4.579 1.00 98.31 190 PHE A CA 1
ATOM 1418 C C . PHE A 1 190 ? 12.267 -14.141 -3.794 1.00 98.31 190 PHE A C 1
ATOM 1420 O O . PHE A 1 190 ? 12.427 -13.899 -2.600 1.00 98.31 190 PHE A O 1
ATOM 1427 N N . GLY A 1 191 ? 13.062 -14.987 -4.459 1.00 98.12 191 GLY A N 1
ATOM 1428 C CA . GLY A 1 191 ? 14.242 -15.604 -3.850 1.00 98.12 191 GLY A CA 1
ATOM 1429 C C . GLY A 1 191 ? 15.247 -14.562 -3.353 1.00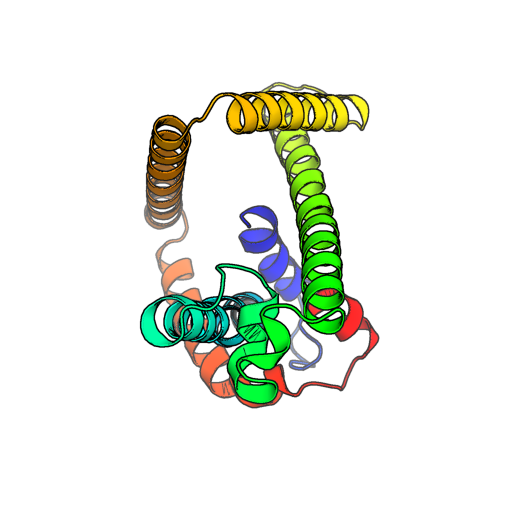 98.12 191 GLY A C 1
ATOM 1430 O O . GLY A 1 191 ? 15.700 -14.646 -2.213 1.00 98.12 191 GLY A O 1
ATOM 1431 N N . PHE A 1 192 ? 15.517 -13.543 -4.172 1.00 97.44 192 PHE A N 1
ATOM 1432 C CA . PHE A 1 192 ? 16.379 -12.416 -3.810 1.00 97.44 192 PHE A CA 1
ATOM 1433 C C . PHE A 1 192 ? 15.821 -11.600 -2.636 1.00 97.44 192 PHE A C 1
ATOM 1435 O O . PHE A 1 192 ? 16.542 -11.286 -1.697 1.00 97.44 192 PHE A O 1
ATOM 1442 N N . TYR A 1 193 ? 14.516 -11.320 -2.631 1.00 97.94 193 TYR A N 1
ATOM 1443 C CA . TYR A 1 193 ? 13.839 -10.682 -1.501 1.00 97.94 193 TYR A CA 1
ATOM 1444 C C . TYR A 1 193 ? 14.016 -11.475 -0.202 1.00 97.94 193 TYR A C 1
ATOM 1446 O O . TYR A 1 193 ? 14.271 -10.889 0.846 1.00 97.94 193 TYR A O 1
ATOM 1454 N N . VAL A 1 194 ? 13.899 -12.805 -0.254 1.00 98.06 194 VAL A N 1
ATOM 1455 C CA . VAL A 1 194 ? 14.082 -13.658 0.926 1.00 98.06 194 VAL A CA 1
ATOM 1456 C C . VAL A 1 194 ? 15.536 -13.645 1.401 1.00 98.06 194 VAL A C 1
ATOM 1458 O O . VAL A 1 194 ? 15.764 -13.568 2.609 1.00 98.06 194 VAL A O 1
ATOM 1461 N N . SER A 1 195 ? 16.518 -13.689 0.492 1.00 97.69 195 SER A N 1
ATOM 1462 C CA . SER A 1 195 ? 17.937 -13.623 0.872 1.00 97.69 195 SER A CA 1
ATOM 1463 C C . SER A 1 195 ? 18.323 -12.260 1.450 1.00 97.69 195 SER A C 1
ATOM 1465 O O . SER A 1 195 ? 19.039 -12.200 2.447 1.00 97.69 195 SER A O 1
ATOM 1467 N N . GLU A 1 196 ? 17.793 -11.180 0.878 1.00 96.44 196 GLU A N 1
ATOM 1468 C CA . GLU A 1 196 ? 18.095 -9.795 1.259 1.00 96.44 196 GLU A CA 1
ATOM 1469 C C . GLU A 1 196 ? 17.119 -9.223 2.298 1.00 96.44 196 GLU A C 1
ATOM 1471 O O . GLU A 1 196 ? 17.203 -8.050 2.665 1.00 96.44 196 GLU A O 1
ATOM 1476 N N . PHE A 1 197 ? 16.214 -10.046 2.836 1.00 97.00 197 PHE A N 1
ATOM 1477 C CA . PHE A 1 197 ? 15.142 -9.594 3.721 1.00 97.00 197 PHE A CA 1
ATOM 1478 C C . PHE A 1 197 ? 15.662 -8.768 4.907 1.00 97.00 197 PHE A C 1
ATOM 1480 O O . PHE A 1 197 ? 15.163 -7.674 5.183 1.00 97.00 197 PHE A O 1
ATOM 1487 N N . ILE A 1 198 ? 16.684 -9.272 5.609 1.00 97.12 198 ILE A N 1
ATOM 1488 C CA . ILE A 1 198 ? 17.244 -8.597 6.787 1.00 97.12 198 ILE A CA 1
ATOM 1489 C C . ILE A 1 198 ? 17.984 -7.303 6.399 1.00 97.12 198 ILE A C 1
ATOM 1491 O O . ILE A 1 198 ? 17.626 -6.261 6.959 1.00 97.12 198 ILE A O 1
ATOM 1495 N N . PRO A 1 199 ? 18.937 -7.303 5.444 1.00 96.56 199 PRO A N 1
ATOM 1496 C CA . PRO A 1 199 ? 19.565 -6.071 4.964 1.00 96.56 199 PRO A CA 1
ATOM 1497 C C . PRO A 1 199 ? 18.558 -5.005 4.520 1.00 96.56 199 PRO A C 1
ATOM 1499 O O . PRO A 1 199 ? 18.619 -3.874 5.001 1.00 96.56 199 PRO A O 1
ATOM 1502 N N . MET A 1 200 ? 17.579 -5.366 3.685 1.00 96.81 200 MET A N 1
ATOM 1503 C CA . MET A 1 200 ? 16.574 -4.424 3.178 1.00 96.81 200 MET A CA 1
ATOM 1504 C C . MET A 1 200 ? 15.701 -3.868 4.305 1.00 96.81 200 MET A C 1
ATOM 1506 O O . MET A 1 200 ? 15.457 -2.665 4.369 1.00 96.81 200 MET A O 1
ATOM 1510 N N . SER A 1 201 ? 15.267 -4.720 5.241 1.00 95.19 201 SER A N 1
ATOM 1511 C CA . SER A 1 201 ? 14.434 -4.301 6.380 1.00 95.19 201 SER A CA 1
ATOM 1512 C C . SER A 1 201 ? 15.154 -3.410 7.392 1.00 95.19 201 SER A C 1
ATOM 1514 O O . SER A 1 201 ? 14.507 -2.667 8.132 1.00 95.19 201 SER A O 1
ATOM 1516 N N . THR A 1 202 ? 16.485 -3.469 7.429 1.00 96.12 202 THR A N 1
ATOM 1517 C CA . THR A 1 202 ? 17.306 -2.710 8.380 1.00 96.12 202 THR A CA 1
ATOM 1518 C C . THR A 1 202 ? 18.117 -1.596 7.721 1.00 96.12 202 THR A C 1
ATOM 1520 O O . THR A 1 202 ? 18.890 -0.930 8.410 1.00 96.12 202 THR A O 1
ATOM 1523 N N . TYR A 1 203 ? 17.911 -1.335 6.426 1.00 96.62 203 TYR A N 1
ATOM 1524 C CA . TYR A 1 203 ? 18.638 -0.312 5.683 1.00 96.62 203 TYR A CA 1
ATOM 1525 C C . TYR A 1 203 ? 18.458 1.089 6.279 1.00 96.62 203 TYR A C 1
ATOM 1527 O O . TYR A 1 203 ? 17.344 1.528 6.570 1.00 96.62 203 TYR A O 1
ATOM 1535 N N . ARG A 1 204 ? 19.577 1.804 6.451 1.00 96.50 204 ARG A N 1
ATOM 1536 C CA . ARG A 1 204 ? 19.641 3.185 6.974 1.00 96.50 204 ARG A CA 1
ATOM 1537 C C . ARG A 1 204 ? 20.607 4.088 6.197 1.00 96.50 204 ARG A C 1
ATOM 1539 O O . ARG A 1 204 ? 20.893 5.186 6.660 1.00 96.50 204 ARG A O 1
ATOM 1546 N N . GLY A 1 205 ? 21.131 3.623 5.059 1.00 95.88 205 GLY A N 1
ATOM 1547 C CA . GLY A 1 205 ? 22.227 4.287 4.341 1.00 95.88 205 GLY A CA 1
ATOM 1548 C C . GLY A 1 205 ? 21.836 5.574 3.606 1.00 95.88 205 GLY A C 1
ATOM 1549 O O . GLY A 1 205 ? 22.679 6.450 3.451 1.00 95.88 205 GLY A O 1
ATOM 1550 N N . ASP A 1 206 ? 20.566 5.722 3.218 1.00 96.31 206 ASP A N 1
ATOM 1551 C CA . ASP A 1 206 ? 20.049 6.899 2.512 1.00 96.31 206 ASP A CA 1
ATOM 1552 C C . ASP A 1 206 ? 18.720 7.350 3.130 1.00 96.31 206 ASP A C 1
ATOM 1554 O O . ASP A 1 206 ? 17.660 6.763 2.902 1.00 96.31 206 ASP A O 1
ATOM 1558 N N . THR A 1 207 ? 18.776 8.405 3.943 1.00 95.94 207 THR A N 1
ATOM 1559 C CA . THR A 1 207 ? 17.602 8.946 4.639 1.00 95.94 207 THR A CA 1
ATOM 1560 C C . THR A 1 207 ? 16.613 9.629 3.700 1.00 95.94 207 THR A C 1
ATOM 1562 O O . THR A 1 207 ? 15.417 9.632 3.993 1.00 95.94 207 THR A O 1
ATOM 1565 N N . SER A 1 208 ? 17.078 10.181 2.576 1.00 96.38 208 SER A N 1
ATOM 1566 C CA . SER A 1 208 ? 16.221 10.855 1.598 1.00 96.38 208 SER A CA 1
ATOM 1567 C C . SER A 1 208 ? 15.400 9.840 0.812 1.00 96.38 208 SER A C 1
ATOM 1569 O O . SER A 1 208 ? 14.186 9.999 0.656 1.00 96.38 208 SER A O 1
ATOM 1571 N N . TRP A 1 209 ? 16.049 8.772 0.344 1.00 96.31 209 TRP A N 1
ATOM 1572 C CA . TRP A 1 209 ? 15.367 7.686 -0.349 1.00 96.31 209 TRP A CA 1
ATOM 1573 C C . TRP A 1 209 ? 14.412 6.944 0.593 1.00 96.31 209 TRP A C 1
ATOM 1575 O O . TRP A 1 209 ? 13.250 6.743 0.241 1.00 96.31 209 TRP A O 1
ATOM 1585 N N . LEU A 1 210 ? 14.848 6.638 1.824 1.00 96.69 210 LEU A N 1
ATOM 1586 C CA . LEU A 1 210 ? 13.988 6.015 2.838 1.00 96.69 210 LEU A CA 1
ATOM 1587 C C . LEU A 1 210 ? 12.743 6.858 3.126 1.00 96.69 210 LEU A C 1
ATOM 1589 O O . LEU A 1 210 ? 11.651 6.303 3.183 1.00 96.69 210 LEU A O 1
ATOM 1593 N N . GLY A 1 211 ? 12.892 8.179 3.262 1.00 96.00 211 GLY A N 1
ATOM 1594 C CA . GLY A 1 211 ? 11.770 9.098 3.476 1.00 96.00 211 GLY A CA 1
ATOM 1595 C C . GLY A 1 211 ? 10.820 9.234 2.283 1.00 96.00 211 GLY A C 1
ATOM 1596 O O . GLY A 1 211 ? 9.699 9.696 2.459 1.00 96.00 211 GLY A O 1
ATOM 1597 N N . SER A 1 212 ? 11.257 8.850 1.082 1.00 94.25 212 SER A N 1
ATOM 1598 C CA . SER A 1 212 ? 10.434 8.907 -0.133 1.00 94.25 212 SER A CA 1
ATOM 1599 C C . SER A 1 212 ? 9.729 7.583 -0.440 1.00 94.25 212 SER A C 1
ATOM 1601 O O . SER A 1 212 ? 8.727 7.592 -1.152 1.00 94.25 212 SER A O 1
ATOM 1603 N N . TRP A 1 213 ? 10.252 6.458 0.064 1.00 95.06 213 TRP A N 1
ATOM 1604 C CA . TRP A 1 213 ? 9.798 5.115 -0.315 1.00 95.06 213 TRP A CA 1
ATOM 1605 C C . TRP A 1 213 ? 9.391 4.215 0.847 1.00 95.06 213 TRP A C 1
ATOM 1607 O O . TRP A 1 213 ? 8.359 3.557 0.766 1.00 95.06 213 TRP A O 1
ATOM 1617 N N . THR A 1 214 ? 10.210 4.125 1.893 1.00 93.75 214 THR A N 1
ATOM 1618 C CA . THR A 1 214 ? 10.040 3.102 2.938 1.00 93.75 214 THR A CA 1
ATOM 1619 C C . THR A 1 214 ? 9.311 3.624 4.176 1.00 93.75 214 THR A C 1
ATOM 1621 O O . THR A 1 214 ? 8.681 2.832 4.878 1.00 93.75 214 THR A O 1
ATOM 1624 N N . ILE A 1 215 ? 9.425 4.921 4.478 1.00 90.38 215 ILE A N 1
ATOM 1625 C CA . ILE A 1 215 ? 8.858 5.565 5.678 1.00 90.38 215 ILE A CA 1
ATOM 1626 C C . ILE A 1 215 ? 7.511 6.214 5.367 1.00 90.38 215 ILE A C 1
ATOM 1628 O O . ILE A 1 215 ? 7.408 6.886 4.320 1.00 90.38 215 ILE A O 1
#

Sequence (215 aa):
GVFWAAAEPMYHLMTVPPIHDGISAGTKEAVMPALAQSYMHWGFLAWTILGTISAVVMMYGHYHKGMPLKPRTLLYPIFGEKLRKSLLGTIIDAAAIIAVAAGTIGPIGFLGLQASYGLQELFGISDVFTTQLAIIVCVVAVSTISAVTGIDKGIQIISNLNVRLAILLMAFILLFGPGGFIIDSFVSSFGFYVSEFIPMSTYRGDTSWLGSWTI

pLDDT: mean 92.76, std 6.49, range [51.19, 98.31]

Nearest PDB structures (foldseek):
  2wsx-assembly1_C  TM=8.564E-01  e=1.762E-05  Escherichia coli
  4m8j-assembly1_A  TM=8.517E-01  e=1.951E-05  Proteus mirabilis ATCC 29906
  2wsw-assembly1_A  TM=8.569E-01  e=8.085E-05  Proteus mirabilis
  4doj-assembly1_B  TM=8.713E-01  e=1.042E-04  Corynebacterium glutamicum
  3hfx-assembly1_A  TM=8.560E-01  e=6.821E-04  Escherichia coli K-12

Mean predicted aligned error: 4.85 Å

Foldseek 3Di:
DVCCVPPQLLVCQQPPDPLPPPDDHVDPVSLLSSVLLVCLQPHDPCCVVPPDLQVVQLCCCCPVVVADSAQLSSCCVPPNPCLRPDPVVVVRRVVVVVVVVVVVVVVLLVVLQVVLVVCCVPPVRDNDPVSSVVVSVVVVVVVVCCVVVPPPPVCVVVVVVVVVVVVVVVVCCLPVPPVVCVVVSVVSSVVVSVVCVVVSVPDDPDPVVCVVRVD

Secondary structure (DSSP, 8-state):
-HHHHHHHHHHHHHS--GGGTTPPTTSGGGHHHHHHHHHHHHSHHHIIIIIIIHHHHHHHHHHHH---SSGGGGGHHHHGGGGGS-HHHHHHHHHHHHHHHHHHHHHHHHHHHHHHHHHHHHH----SHHHHHHHHHHHHHHHHHHHHHT-HHHHHHHHHHHHHHHHHHHHHHHHHTTHHHHHHHHHHHHHHHHHTHHHHHH--S-HHHHHHHT-

Radius of gyration: 21.27 Å; Cα contacts (8 Å, |Δi|>4): 169; chains: 1; bounding box: 55×36×57 Å